Protein AF-A0A1Y5DKC1-F1 (afdb_monomer_lite)

Structure (mmCIF, N/CA/C/O backbone):
data_AF-A0A1Y5DKC1-F1
#
_entry.id   AF-A0A1Y5DKC1-F1
#
loop_
_atom_site.group_PDB
_atom_site.id
_atom_site.type_symbol
_atom_site.label_atom_id
_atom_site.label_alt_id
_atom_site.label_comp_id
_atom_site.label_asym_id
_atom_site.label_entity_id
_atom_site.label_seq_id
_atom_site.pdbx_PDB_ins_code
_atom_site.Cartn_x
_atom_site.Cartn_y
_atom_site.Cartn_z
_atom_site.occupancy
_atom_site.B_iso_or_equiv
_atom_site.auth_seq_id
_atom_site.auth_comp_id
_atom_site.auth_asym_id
_atom_site.auth_atom_id
_atom_site.pdbx_PDB_model_num
ATOM 1 N N . MET A 1 1 ? 35.013 3.848 -73.015 1.00 61.09 1 MET A N 1
ATOM 2 C CA . MET A 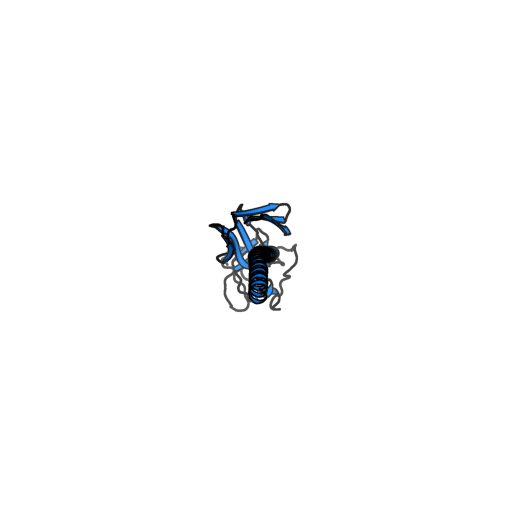1 1 ? 35.159 4.778 -71.871 1.00 61.09 1 MET A CA 1
ATOM 3 C C . MET A 1 1 ? 33.840 5.128 -71.178 1.00 61.09 1 MET A C 1
ATOM 5 O O . MET A 1 1 ? 33.762 4.872 -69.988 1.00 61.09 1 MET A O 1
ATOM 9 N N . LYS A 1 2 ? 32.783 5.612 -71.861 1.00 65.88 2 LYS A N 1
ATOM 10 C CA . LYS A 1 2 ? 31.508 6.013 -71.204 1.00 65.88 2 LYS A CA 1
ATOM 11 C C . LYS A 1 2 ? 30.865 4.941 -70.299 1.00 65.88 2 LYS A C 1
ATOM 13 O O . LYS A 1 2 ? 30.433 5.259 -69.202 1.00 65.88 2 LYS A O 1
ATOM 18 N N . LYS A 1 3 ? 30.862 3.668 -70.718 1.00 71.12 3 LYS A N 1
ATOM 19 C CA . LYS A 1 3 ? 30.290 2.555 -69.928 1.00 71.12 3 LYS A CA 1
ATOM 20 C C . LYS A 1 3 ? 31.030 2.294 -68.604 1.00 71.12 3 LYS A C 1
ATOM 22 O O . LYS A 1 3 ? 30.397 1.918 -67.629 1.00 71.12 3 LYS A O 1
ATOM 27 N N . SER A 1 4 ? 32.344 2.519 -68.561 1.00 76.81 4 SER A N 1
ATOM 28 C CA . SER A 1 4 ? 33.159 2.327 -67.351 1.00 76.81 4 SER A CA 1
ATOM 29 C C . SER A 1 4 ? 32.970 3.458 -66.337 1.00 76.81 4 SER A C 1
ATOM 31 O O . SER A 1 4 ? 33.006 3.200 -65.142 1.00 76.81 4 SER A O 1
ATOM 33 N N . VAL A 1 5 ? 32.721 4.687 -66.807 1.00 85.19 5 VAL A N 1
ATOM 34 C CA . VAL A 1 5 ? 32.417 5.842 -65.941 1.00 85.19 5 VAL A CA 1
ATOM 35 C C . VAL A 1 5 ? 31.060 5.662 -65.258 1.00 85.19 5 VAL A C 1
ATOM 37 O O . VAL A 1 5 ? 30.966 5.811 -64.047 1.00 85.19 5 VAL A O 1
ATOM 40 N N . ILE A 1 6 ? 30.043 5.224 -66.009 1.00 86.31 6 ILE A N 1
ATOM 41 C CA . ILE A 1 6 ? 28.706 4.930 -65.465 1.00 86.31 6 ILE A CA 1
ATOM 42 C C . ILE A 1 6 ? 28.770 3.819 -64.404 1.00 86.31 6 ILE A C 1
ATOM 44 O O . ILE A 1 6 ? 28.112 3.904 -63.371 1.00 86.31 6 ILE A O 1
ATOM 48 N N . LEU A 1 7 ? 29.584 2.780 -64.630 1.00 87.56 7 LEU A N 1
ATOM 49 C CA . LEU A 1 7 ? 29.774 1.705 -63.652 1.00 87.56 7 LEU A CA 1
ATOM 50 C C . LEU A 1 7 ? 30.442 2.216 -62.364 1.00 87.56 7 LEU A C 1
ATOM 52 O O . LEU A 1 7 ? 30.038 1.822 -61.274 1.00 87.56 7 LEU A O 1
ATOM 56 N N . LEU A 1 8 ? 31.437 3.101 -62.481 1.00 90.62 8 LEU A N 1
ATOM 57 C CA . LEU A 1 8 ? 32.112 3.707 -61.332 1.00 90.62 8 LEU A CA 1
ATOM 58 C C . LEU A 1 8 ? 31.143 4.562 -60.494 1.00 90.62 8 LEU A C 1
ATOM 60 O O . LEU A 1 8 ? 31.091 4.405 -59.277 1.00 90.62 8 LEU A O 1
ATOM 64 N N . GLU A 1 9 ? 30.348 5.422 -61.134 1.00 89.81 9 GLU A N 1
ATOM 65 C CA . GLU A 1 9 ? 29.337 6.258 -60.463 1.00 89.81 9 GLU A CA 1
ATOM 66 C C . GLU A 1 9 ? 28.261 5.421 -59.766 1.00 89.81 9 GLU A C 1
ATOM 68 O O . GLU A 1 9 ? 27.840 5.743 -58.652 1.00 89.81 9 GLU A O 1
ATOM 73 N N . LEU A 1 10 ? 27.851 4.311 -60.385 1.00 92.88 10 LEU A N 1
ATOM 74 C CA . LEU A 1 10 ? 26.925 3.363 -59.776 1.00 92.88 10 LEU A CA 1
ATOM 75 C C . LEU A 1 10 ? 27.528 2.715 -58.521 1.00 92.88 10 LEU A C 1
ATOM 77 O O . LEU A 1 10 ? 26.856 2.647 -57.495 1.00 92.88 10 LEU A O 1
ATOM 81 N N . ILE A 1 11 ? 28.794 2.283 -58.573 1.00 93.69 11 ILE A N 1
ATOM 82 C CA . ILE A 1 11 ? 29.486 1.701 -57.411 1.00 93.69 11 ILE A CA 1
ATOM 83 C C . ILE A 1 11 ? 29.567 2.721 -56.271 1.00 93.69 11 ILE A C 1
ATOM 85 O O . ILE A 1 11 ? 29.239 2.379 -55.138 1.00 93.69 11 ILE A O 1
ATOM 89 N N . ILE A 1 12 ? 29.939 3.971 -56.568 1.00 93.62 12 ILE A N 1
ATOM 90 C CA . ILE A 1 12 ? 30.018 5.048 -55.568 1.00 93.62 12 ILE A CA 1
ATOM 91 C C . ILE A 1 12 ? 28.633 5.346 -54.974 1.00 93.62 12 ILE A C 1
ATOM 93 O O . ILE A 1 12 ? 28.491 5.551 -53.772 1.00 93.62 12 ILE A O 1
ATOM 97 N N . SER A 1 13 ? 27.585 5.326 -55.795 1.00 95.12 13 SER A N 1
ATOM 98 C CA . SER A 1 13 ? 26.216 5.562 -55.328 1.00 95.12 13 SER A CA 1
ATOM 99 C C . SER A 1 13 ? 25.732 4.442 -54.401 1.00 95.12 13 SER A C 1
ATOM 101 O O . SER A 1 13 ? 25.134 4.716 -53.362 1.00 95.12 13 SER A O 1
ATOM 103 N N . ILE A 1 14 ? 26.033 3.181 -54.734 1.00 94.50 14 ILE A N 1
ATOM 104 C CA . ILE A 1 14 ? 25.704 2.016 -53.899 1.00 94.50 14 ILE A CA 1
ATOM 105 C C . ILE A 1 14 ? 26.472 2.055 -52.573 1.00 94.50 14 ILE A C 1
ATOM 107 O O . ILE A 1 14 ? 25.893 1.740 -51.533 1.00 94.50 14 ILE A O 1
ATOM 111 N N . THR A 1 15 ? 27.751 2.445 -52.576 1.00 94.62 15 THR A N 1
ATOM 112 C CA . THR A 1 15 ? 28.534 2.548 -51.335 1.00 94.62 15 THR A CA 1
ATOM 113 C C . THR A 1 15 ? 28.042 3.679 -50.441 1.00 94.62 15 THR A C 1
ATOM 115 O O . THR A 1 15 ? 27.912 3.481 -49.237 1.00 94.62 15 THR A O 1
ATOM 118 N N . ILE A 1 16 ? 27.687 4.838 -51.001 1.00 94.88 16 ILE A N 1
ATOM 119 C CA . ILE A 1 16 ? 27.088 5.930 -50.220 1.00 94.88 16 ILE A CA 1
ATOM 120 C C . ILE A 1 16 ? 25.743 5.485 -49.629 1.00 94.88 16 ILE A C 1
ATOM 122 O O . ILE A 1 16 ? 25.505 5.672 -48.435 1.00 94.88 16 ILE A O 1
ATOM 126 N N . LEU A 1 17 ? 24.881 4.851 -50.431 1.00 95.56 17 LEU A N 1
ATOM 127 C CA . LEU A 1 17 ? 23.562 4.408 -49.977 1.00 95.56 17 LEU A CA 1
ATOM 128 C C . LEU A 1 17 ? 23.658 3.331 -48.888 1.00 95.56 17 LEU A C 1
ATOM 130 O O . LEU A 1 17 ? 22.895 3.366 -47.924 1.00 95.56 17 LEU A O 1
ATOM 134 N N . SER A 1 18 ? 24.606 2.397 -49.006 1.00 94.69 18 SER A N 1
ATOM 135 C CA . SER A 1 18 ? 24.811 1.354 -47.998 1.00 94.69 18 SER A CA 1
ATOM 136 C C . SER A 1 18 ? 25.327 1.926 -46.679 1.00 94.69 18 SER A C 1
ATOM 138 O O . SER A 1 18 ? 24.838 1.534 -45.621 1.00 94.69 18 SER A O 1
ATOM 140 N N . ILE A 1 19 ? 26.235 2.907 -46.728 1.00 95.81 19 ILE A N 1
ATOM 141 C CA . ILE A 1 19 ? 26.707 3.624 -45.539 1.00 95.81 19 ILE A CA 1
ATOM 142 C C . ILE A 1 19 ? 25.533 4.322 -44.844 1.00 95.81 19 ILE A C 1
ATOM 144 O O . ILE A 1 19 ? 25.333 4.122 -43.645 1.00 95.81 19 ILE A O 1
ATOM 148 N N . ILE A 1 20 ? 24.725 5.085 -45.590 1.00 95.94 20 ILE A N 1
ATOM 149 C CA . ILE A 1 20 ? 23.546 5.773 -45.040 1.00 95.94 20 ILE A CA 1
ATOM 150 C C . ILE A 1 20 ? 22.597 4.759 -44.396 1.00 95.94 20 ILE A C 1
ATOM 152 O O . ILE A 1 20 ? 22.213 4.935 -43.243 1.00 95.94 20 ILE A O 1
ATOM 156 N N . ALA A 1 21 ? 22.281 3.665 -45.094 1.00 95.69 21 ALA A N 1
ATOM 157 C CA . ALA A 1 21 ? 21.388 2.631 -44.581 1.00 95.69 21 ALA A CA 1
ATOM 158 C C . ALA A 1 21 ? 21.904 2.000 -43.275 1.00 95.69 21 ALA A C 1
ATOM 160 O O . ALA A 1 21 ? 21.128 1.823 -42.337 1.00 95.69 21 ALA A O 1
ATOM 161 N N . ILE A 1 22 ? 23.208 1.709 -43.173 1.00 95.81 22 ILE A N 1
ATOM 162 C CA . ILE A 1 22 ? 23.816 1.154 -41.952 1.00 95.81 22 ILE A CA 1
ATOM 163 C C . ILE A 1 22 ? 23.686 2.134 -40.783 1.00 95.81 22 ILE A C 1
ATOM 165 O O . ILE A 1 22 ? 23.286 1.730 -39.689 1.00 95.81 22 ILE A O 1
ATOM 169 N N . TYR A 1 23 ? 23.999 3.415 -40.995 1.00 96.19 23 TYR A N 1
ATOM 170 C CA . TYR A 1 23 ? 23.885 4.422 -39.938 1.00 96.19 23 TYR A CA 1
ATOM 171 C C . TYR A 1 23 ? 22.431 4.661 -39.526 1.00 96.19 23 TYR A C 1
ATOM 173 O O . TYR A 1 23 ? 22.151 4.740 -38.331 1.00 96.19 23 TYR A O 1
ATOM 181 N N . SER A 1 24 ? 21.495 4.694 -40.477 1.00 96.12 24 SER A N 1
ATOM 182 C CA . SER A 1 24 ? 20.065 4.801 -40.176 1.00 96.12 24 SER A CA 1
ATOM 183 C C . SER A 1 24 ? 19.556 3.602 -39.372 1.00 96.12 24 SER A C 1
ATOM 185 O O . SER A 1 24 ? 18.831 3.791 -38.399 1.00 96.12 24 SER A O 1
ATOM 187 N N . LEU A 1 25 ? 19.964 2.376 -39.717 1.00 95.94 25 LEU A N 1
ATOM 188 C CA . LEU A 1 25 ? 19.585 1.172 -38.968 1.00 95.94 25 LEU A CA 1
ATOM 189 C C . LEU A 1 25 ? 20.143 1.180 -37.541 1.00 95.94 25 LEU A C 1
ATOM 191 O O . LEU A 1 25 ? 19.420 0.844 -36.603 1.00 95.94 25 LEU A O 1
ATOM 195 N N . ARG A 1 26 ? 21.403 1.598 -37.359 1.00 96.12 26 ARG A N 1
ATOM 196 C CA . ARG A 1 26 ? 22.000 1.750 -36.021 1.00 96.12 26 ARG A CA 1
ATOM 197 C C . ARG A 1 26 ? 21.250 2.779 -35.188 1.00 96.12 26 ARG A C 1
ATOM 199 O O . ARG A 1 26 ? 20.871 2.472 -34.064 1.00 96.12 26 ARG A O 1
ATOM 206 N N . PHE A 1 27 ? 20.960 3.940 -35.769 1.00 96.62 27 PHE A N 1
ATOM 207 C CA . PHE A 1 27 ? 20.194 4.987 -35.103 1.00 96.62 27 PHE A CA 1
ATOM 208 C C . PHE A 1 27 ? 18.804 4.498 -34.667 1.00 96.62 27 PHE A C 1
ATOM 210 O O . PHE A 1 27 ? 18.412 4.704 -33.523 1.00 96.62 27 PHE A O 1
ATOM 217 N N . ILE A 1 28 ? 18.073 3.794 -35.542 1.00 96.19 28 ILE A N 1
ATOM 218 C CA . ILE A 1 28 ? 16.757 3.227 -35.202 1.00 96.19 28 ILE A CA 1
ATOM 219 C C . ILE A 1 28 ? 16.874 2.208 -34.061 1.00 96.19 28 ILE A C 1
ATOM 221 O O . ILE A 1 28 ? 16.044 2.206 -33.153 1.00 96.19 28 ILE A O 1
ATOM 225 N N . SER A 1 29 ? 17.905 1.360 -34.080 1.00 96.19 29 SER A N 1
ATOM 226 C CA . SER A 1 29 ? 18.147 0.379 -33.018 1.00 96.19 29 SER A CA 1
ATOM 227 C C . SER A 1 29 ? 18.434 1.047 -31.671 1.00 96.19 29 SER A C 1
ATOM 229 O O . SER A 1 29 ? 17.862 0.650 -30.657 1.00 96.19 29 SER A O 1
ATOM 231 N N . GLU A 1 30 ? 19.300 2.061 -31.648 1.00 96.69 30 GLU A N 1
ATOM 232 C CA . GLU A 1 30 ? 19.621 2.823 -30.434 1.00 96.69 30 GLU A CA 1
ATOM 233 C C . GLU A 1 30 ? 18.387 3.558 -29.898 1.00 96.69 30 GLU A C 1
ATOM 235 O O . GLU A 1 30 ? 18.094 3.498 -28.702 1.00 96.69 30 GLU A O 1
ATOM 240 N N . LEU A 1 31 ? 17.604 4.173 -30.791 1.00 95.81 31 LEU A N 1
ATOM 241 C CA . LEU A 1 31 ? 16.352 4.838 -30.441 1.00 95.81 31 LEU A CA 1
ATOM 242 C C . LEU A 1 31 ? 15.346 3.857 -29.823 1.00 95.81 31 LEU A C 1
ATOM 244 O O . LEU A 1 31 ? 14.722 4.168 -28.809 1.00 95.81 31 LEU A O 1
ATOM 248 N N . TYR A 1 32 ? 15.207 2.659 -30.398 1.00 96.50 32 TYR A N 1
ATOM 249 C CA . TYR A 1 32 ? 14.326 1.621 -29.864 1.00 96.50 32 TYR A CA 1
ATOM 250 C C . TYR A 1 32 ? 14.762 1.160 -28.467 1.00 96.50 32 TYR A C 1
ATOM 252 O O . TYR A 1 32 ? 13.934 1.079 -27.559 1.00 96.50 32 TYR A O 1
ATOM 260 N N . GLN A 1 33 ? 16.059 0.903 -28.270 1.00 96.06 33 GLN A N 1
ATOM 261 C CA . GLN A 1 33 ? 16.595 0.493 -26.969 1.00 96.06 33 GLN A CA 1
ATOM 262 C C . GLN A 1 33 ? 16.376 1.570 -25.902 1.00 96.06 33 GLN A C 1
ATOM 264 O O . GLN A 1 33 ? 15.881 1.259 -24.817 1.00 96.06 33 GLN A O 1
ATOM 269 N N . SER A 1 34 ? 16.672 2.833 -26.223 1.00 95.69 34 SER A N 1
ATOM 270 C CA . SER A 1 34 ? 16.454 3.958 -25.309 1.00 95.69 34 SER A CA 1
ATOM 271 C C . SER A 1 34 ? 14.972 4.125 -24.959 1.00 95.69 34 SER A C 1
ATOM 273 O O . SER A 1 34 ? 14.620 4.219 -23.783 1.00 95.69 34 SER A O 1
ATOM 275 N N . ASN A 1 35 ? 14.078 4.059 -25.950 1.00 95.12 35 ASN A N 1
ATOM 276 C CA . ASN A 1 35 ? 12.638 4.164 -25.712 1.00 95.12 35 ASN A CA 1
ATOM 277 C C . ASN A 1 35 ? 12.098 3.010 -24.861 1.00 95.12 35 ASN A C 1
ATOM 279 O O . ASN A 1 35 ? 11.287 3.243 -23.969 1.00 95.12 35 ASN A O 1
ATOM 283 N N . SER A 1 36 ? 12.568 1.780 -25.084 1.00 94.88 36 SER A N 1
ATOM 284 C CA . SER A 1 36 ? 12.172 0.628 -24.267 1.00 94.88 36 SER A CA 1
ATOM 285 C C . SER A 1 36 ? 12.624 0.774 -22.810 1.00 94.88 36 SER A C 1
ATOM 287 O O . SER A 1 36 ? 11.877 0.423 -21.892 1.00 94.88 36 SER A O 1
ATOM 289 N N . GLN A 1 37 ? 13.830 1.299 -22.578 1.00 92.38 37 GLN A N 1
ATOM 290 C CA . GLN A 1 37 ? 14.334 1.577 -21.230 1.00 92.38 37 GLN A CA 1
ATOM 291 C C . GLN A 1 37 ? 13.524 2.686 -20.550 1.00 92.38 37 GLN A C 1
ATOM 293 O O . GLN A 1 37 ? 13.108 2.516 -19.404 1.00 92.38 37 GLN A O 1
ATOM 298 N N . ASN A 1 38 ? 13.230 3.772 -21.272 1.00 92.88 38 ASN A N 1
ATOM 299 C CA . ASN A 1 38 ? 12.412 4.877 -20.772 1.00 92.88 38 ASN A CA 1
ATOM 300 C C . ASN A 1 38 ? 10.994 4.421 -20.422 1.00 92.88 38 ASN A C 1
ATOM 302 O O . ASN A 1 38 ? 10.492 4.761 -19.356 1.00 92.88 38 ASN A O 1
ATOM 306 N N . LEU A 1 39 ? 10.367 3.607 -21.276 1.00 93.44 39 LEU A N 1
ATOM 307 C CA . LEU A 1 39 ? 9.044 3.045 -21.005 1.00 93.44 39 LEU A CA 1
ATOM 308 C C . LEU A 1 39 ? 9.049 2.196 -19.728 1.00 93.44 39 LEU A C 1
ATOM 310 O O . LEU A 1 39 ? 8.163 2.332 -18.892 1.00 93.44 39 LEU A O 1
ATOM 314 N N . THR A 1 40 ? 10.074 1.359 -19.552 1.00 89.75 40 THR A N 1
ATOM 315 C CA . THR A 1 40 ? 10.225 0.533 -18.344 1.00 89.75 40 THR A CA 1
ATOM 316 C C . THR A 1 40 ? 10.386 1.398 -17.092 1.00 89.75 40 THR A C 1
ATOM 318 O O . THR A 1 40 ? 9.764 1.128 -16.069 1.00 89.75 40 THR A O 1
ATOM 321 N N . LEU A 1 41 ? 11.196 2.459 -17.167 1.00 88.56 41 LEU A N 1
ATOM 322 C CA . LEU A 1 41 ? 11.390 3.394 -16.059 1.00 88.56 41 LEU A CA 1
ATOM 323 C C . LEU A 1 41 ? 10.088 4.118 -15.691 1.00 88.56 41 LEU A C 1
ATOM 325 O O . LEU A 1 41 ? 9.748 4.186 -14.512 1.00 88.56 41 LEU A O 1
ATOM 329 N N . LEU A 1 42 ? 9.358 4.621 -16.690 1.00 89.56 42 LEU A N 1
ATOM 330 C CA . LEU A 1 42 ? 8.089 5.324 -16.493 1.00 89.56 42 LEU A CA 1
ATOM 331 C C . LEU A 1 42 ? 7.017 4.412 -15.890 1.00 89.56 42 LEU A C 1
ATOM 333 O O . LEU A 1 42 ? 6.308 4.838 -14.983 1.00 89.56 42 LEU A O 1
ATOM 337 N N . ASN A 1 43 ? 6.931 3.157 -16.341 1.00 90.00 43 ASN A N 1
ATOM 338 C CA . ASN A 1 43 ? 6.010 2.180 -15.758 1.00 90.00 43 ASN A CA 1
ATOM 339 C C . ASN A 1 43 ? 6.343 1.911 -14.287 1.00 90.00 43 ASN A C 1
ATOM 341 O O . ASN A 1 43 ? 5.453 1.985 -13.450 1.00 90.00 43 ASN A O 1
ATOM 345 N N . ASN A 1 44 ? 7.622 1.718 -13.947 1.00 87.50 44 ASN A N 1
ATOM 346 C CA . ASN A 1 44 ? 8.021 1.527 -12.551 1.00 87.50 44 ASN A CA 1
ATOM 347 C C . ASN A 1 44 ? 7.664 2.746 -11.685 1.00 87.50 44 ASN A C 1
ATOM 349 O O . ASN A 1 44 ? 7.131 2.590 -10.593 1.00 87.50 44 ASN A O 1
ATOM 353 N N . GLN A 1 45 ? 7.915 3.968 -12.165 1.00 88.81 45 GLN A N 1
ATOM 354 C CA . GLN A 1 45 ? 7.529 5.188 -11.442 1.00 88.81 45 GLN A CA 1
ATOM 355 C C . GLN A 1 45 ? 6.010 5.286 -11.246 1.00 88.81 45 GLN A C 1
ATOM 357 O O . GLN A 1 45 ? 5.541 5.679 -10.177 1.00 88.81 45 GLN A O 1
ATOM 362 N N . LEU A 1 46 ? 5.237 4.908 -12.265 1.00 91.06 46 LEU A N 1
ATOM 363 C CA . LEU A 1 46 ? 3.782 4.885 -12.197 1.00 91.06 46 LEU A CA 1
ATOM 364 C C . LEU A 1 46 ? 3.280 3.850 -11.180 1.00 91.06 46 LEU A C 1
ATOM 366 O O . LEU A 1 46 ? 2.398 4.167 -10.384 1.00 91.06 46 LEU A O 1
ATOM 370 N N . ASP A 1 47 ? 3.866 2.652 -11.159 1.00 90.38 47 ASP A N 1
ATOM 371 C CA . ASP A 1 47 ? 3.523 1.590 -10.208 1.00 90.38 47 ASP A CA 1
ATOM 372 C C . ASP A 1 47 ? 3.822 2.006 -8.764 1.00 90.38 47 ASP A C 1
ATOM 374 O O . ASP A 1 47 ? 2.981 1.818 -7.878 1.00 90.38 47 ASP A O 1
ATOM 378 N N . PHE A 1 48 ? 4.968 2.652 -8.527 1.00 90.75 48 PHE A N 1
ATOM 379 C CA . PHE A 1 48 ? 5.304 3.242 -7.229 1.00 90.75 48 PHE A CA 1
ATOM 380 C C . PHE A 1 48 ? 4.283 4.296 -6.816 1.00 90.75 48 PHE A C 1
ATOM 382 O O . PHE A 1 48 ? 3.758 4.241 -5.703 1.00 90.75 48 PHE A O 1
ATOM 389 N N . LYS A 1 49 ? 3.928 5.216 -7.721 1.00 91.31 49 LYS A N 1
ATOM 390 C CA . LYS A 1 49 ? 2.977 6.284 -7.405 1.00 91.31 49 LYS A CA 1
ATOM 391 C C . LYS A 1 49 ? 1.573 5.754 -7.128 1.00 91.31 49 LYS A C 1
ATOM 393 O O . LYS A 1 49 ? 0.923 6.197 -6.181 1.00 91.31 49 LYS A O 1
ATOM 398 N N . ASN A 1 50 ? 1.114 4.789 -7.919 1.00 93.31 50 ASN A N 1
ATOM 399 C CA . ASN A 1 50 ? -0.169 4.124 -7.710 1.00 93.31 50 ASN A CA 1
ATOM 400 C C . ASN A 1 50 ? -0.186 3.358 -6.385 1.00 93.31 50 ASN A C 1
ATOM 402 O O . ASN A 1 50 ? -1.165 3.437 -5.643 1.00 93.31 50 ASN A O 1
ATOM 406 N N . THR A 1 51 ? 0.909 2.670 -6.055 1.00 93.56 51 THR A N 1
ATOM 407 C CA . THR A 1 51 ? 1.054 1.949 -4.786 1.00 93.56 51 THR A CA 1
ATOM 408 C C . THR A 1 51 ? 1.072 2.905 -3.598 1.00 93.56 51 THR A C 1
ATOM 410 O O . THR A 1 51 ? 0.375 2.659 -2.615 1.00 93.56 51 THR A O 1
ATOM 413 N N . GLN A 1 52 ? 1.792 4.025 -3.705 1.00 94.19 52 GLN A N 1
ATOM 414 C CA . GLN A 1 52 ? 1.795 5.083 -2.698 1.00 94.19 52 GLN A CA 1
ATOM 415 C C . GLN A 1 52 ? 0.367 5.574 -2.434 1.00 94.19 52 GLN A C 1
ATOM 417 O O . GLN A 1 52 ? -0.078 5.557 -1.290 1.00 94.19 52 GLN A O 1
ATOM 422 N N . LEU A 1 53 ? -0.368 5.954 -3.486 1.00 94.31 53 LEU A N 1
ATOM 423 C CA . LEU A 1 53 ? -1.744 6.450 -3.370 1.00 94.31 53 LEU A CA 1
ATOM 424 C C . LEU A 1 53 ? -2.696 5.392 -2.802 1.00 94.31 53 LEU A C 1
ATOM 426 O O . LEU A 1 53 ? -3.571 5.705 -1.994 1.00 94.31 53 LEU A O 1
ATOM 430 N N . PHE A 1 54 ? -2.529 4.131 -3.204 1.00 94.44 54 PHE A N 1
ATOM 431 C CA . PHE A 1 54 ? -3.299 3.019 -2.661 1.00 94.44 54 PHE A CA 1
ATOM 432 C C . PHE A 1 54 ? -3.064 2.867 -1.154 1.00 94.44 54 PHE A C 1
ATOM 434 O O . PHE A 1 54 ? -4.030 2.819 -0.390 1.00 94.44 54 PHE A O 1
ATOM 441 N N . ILE A 1 55 ? -1.801 2.824 -0.721 1.00 93.56 55 ILE A N 1
ATOM 442 C CA . ILE A 1 55 ? -1.425 2.677 0.690 1.00 93.56 55 ILE A CA 1
ATOM 443 C C . ILE A 1 55 ? -1.886 3.888 1.500 1.00 93.56 55 ILE A C 1
ATOM 445 O O . ILE A 1 55 ? -2.488 3.712 2.556 1.00 93.56 55 ILE A O 1
ATOM 449 N N . GLU A 1 56 ? -1.679 5.102 0.993 1.00 93.81 56 GLU A N 1
ATOM 450 C CA . GLU A 1 56 ? -2.148 6.341 1.614 1.00 93.81 56 GLU A CA 1
ATOM 451 C C . GLU A 1 56 ? -3.662 6.310 1.838 1.00 93.81 56 GLU A C 1
ATOM 453 O O . GLU A 1 56 ? -4.131 6.484 2.961 1.00 93.81 56 GLU A O 1
ATOM 458 N N . ASN A 1 57 ? -4.439 5.973 0.806 1.00 91.69 57 ASN A N 1
ATOM 459 C CA . ASN A 1 57 ? -5.890 5.866 0.928 1.00 91.69 57 ASN A CA 1
ATOM 460 C C . ASN A 1 57 ? -6.322 4.775 1.924 1.00 91.69 57 ASN A C 1
ATOM 462 O O . ASN A 1 57 ? -7.305 4.944 2.649 1.00 91.69 57 ASN A O 1
ATOM 466 N N . LYS A 1 58 ? -5.605 3.646 1.983 1.00 91.56 58 LYS A N 1
ATOM 467 C CA . LYS A 1 58 ? -5.879 2.590 2.968 1.00 91.56 58 LYS A CA 1
ATOM 468 C C . LYS A 1 58 ? -5.602 3.054 4.391 1.00 91.56 58 LYS A C 1
ATOM 470 O O . LYS A 1 58 ? -6.432 2.818 5.264 1.00 91.56 58 LYS A O 1
ATOM 475 N N . LEU A 1 59 ? -4.476 3.723 4.613 1.00 91.62 59 LEU A N 1
ATOM 476 C CA . LEU A 1 59 ? -4.053 4.160 5.939 1.00 91.62 59 LEU A CA 1
ATOM 477 C C . LEU A 1 59 ? -4.866 5.347 6.454 1.00 91.62 59 LEU A C 1
ATOM 479 O O . LEU A 1 59 ? -5.209 5.357 7.635 1.00 91.62 59 LEU A O 1
ATOM 483 N N . ASN A 1 60 ? -5.257 6.286 5.590 1.00 88.69 60 ASN A N 1
ATOM 484 C CA . ASN A 1 60 ? -6.149 7.394 5.958 1.00 88.69 60 ASN A CA 1
ATOM 485 C C . ASN A 1 60 ? -7.522 6.890 6.433 1.00 88.69 60 ASN A C 1
ATOM 487 O O . ASN A 1 60 ? -8.173 7.513 7.266 1.00 88.69 60 ASN A O 1
ATOM 491 N N . ASN A 1 61 ? -7.946 5.724 5.939 1.00 86.56 61 ASN A N 1
ATOM 492 C CA . ASN A 1 61 ? -9.201 5.073 6.306 1.00 86.56 61 ASN A CA 1
ATOM 493 C C . ASN A 1 61 ? -8.975 3.884 7.254 1.00 86.56 61 ASN A C 1
ATOM 495 O O . ASN A 1 61 ? -9.666 2.864 7.165 1.00 86.56 61 ASN A O 1
ATOM 499 N N . SER A 1 62 ? -7.996 3.996 8.153 1.00 89.00 62 SER A N 1
ATOM 500 C CA . SER A 1 62 ? -7.657 2.940 9.104 1.00 89.00 62 SER A CA 1
ATOM 501 C C . SER A 1 62 ? -7.599 3.426 10.550 1.00 89.00 62 SER A C 1
ATOM 503 O O . SER A 1 62 ? -7.632 4.622 10.834 1.00 89.00 62 SER A O 1
ATOM 505 N N . VAL A 1 63 ? -7.570 2.474 11.481 1.00 87.62 63 VAL A N 1
ATOM 506 C CA . VAL A 1 63 ? -7.365 2.715 12.913 1.00 87.62 63 VAL A CA 1
ATOM 507 C C . VAL A 1 63 ? -6.427 1.677 13.512 1.00 87.62 63 VAL A C 1
ATOM 509 O O . VAL A 1 63 ? -6.222 0.605 12.936 1.00 87.62 63 VAL A O 1
ATOM 512 N N . ASN A 1 64 ? -5.897 1.997 14.698 1.00 87.38 64 ASN A N 1
ATOM 513 C CA . ASN A 1 64 ? -5.023 1.129 15.489 1.00 87.38 64 ASN A CA 1
ATOM 514 C C . ASN A 1 64 ? -3.865 0.561 14.646 1.00 87.38 64 ASN A C 1
ATOM 516 O O . ASN A 1 64 ? -3.735 -0.646 14.430 1.00 87.38 64 ASN A O 1
ATOM 520 N N . ILE A 1 65 ? -3.072 1.485 14.104 1.00 89.62 65 ILE A N 1
ATOM 521 C CA . ILE A 1 65 ? -1.946 1.191 13.224 1.00 89.62 65 ILE A CA 1
ATOM 522 C C . ILE A 1 65 ? -0.759 0.745 14.075 1.00 89.62 65 ILE A C 1
ATOM 524 O O . ILE A 1 65 ? -0.231 1.513 14.879 1.00 89.62 65 ILE A O 1
ATOM 528 N N . ALA A 1 66 ? -0.324 -0.492 13.872 1.00 90.88 66 ALA A N 1
ATOM 529 C CA . ALA A 1 66 ? 0.854 -1.060 14.503 1.00 90.88 66 ALA A CA 1
ATOM 530 C C . ALA A 1 66 ? 1.990 -1.152 13.482 1.00 90.88 66 ALA A C 1
ATOM 532 O O . ALA A 1 66 ? 1.873 -1.827 12.454 1.00 90.88 66 ALA A O 1
ATOM 533 N N . VAL A 1 67 ? 3.091 -0.473 13.792 1.00 90.69 67 VAL A N 1
ATOM 534 C CA . VAL A 1 67 ? 4.299 -0.440 12.970 1.00 90.69 67 VAL A CA 1
ATOM 535 C C . VAL A 1 67 ? 5.336 -1.400 13.541 1.00 90.69 67 VAL A C 1
ATOM 537 O O . VAL A 1 67 ? 5.610 -1.403 14.738 1.00 90.69 67 VAL A O 1
ATOM 540 N N . SER A 1 68 ? 5.944 -2.183 12.663 1.00 88.19 68 SER A N 1
ATOM 541 C CA . SER A 1 68 ? 7.178 -2.928 12.882 1.00 88.19 68 SER A CA 1
ATOM 542 C C . SER A 1 68 ? 8.124 -2.605 11.725 1.00 88.19 68 SER A C 1
ATOM 544 O O . SER A 1 68 ? 7.674 -2.182 10.661 1.00 88.19 68 SER A O 1
ATOM 546 N N . LYS A 1 69 ? 9.431 -2.785 11.931 1.00 85.25 69 LYS A N 1
ATOM 547 C CA . LYS A 1 69 ? 10.479 -2.307 11.019 1.00 85.25 69 LYS A CA 1
ATOM 548 C C . LYS A 1 69 ? 10.162 -2.583 9.544 1.00 85.25 69 LYS A C 1
ATOM 550 O O . LYS A 1 69 ? 10.213 -1.656 8.753 1.00 85.25 69 LYS A O 1
ATOM 555 N N . GLU A 1 70 ? 9.761 -3.809 9.208 1.00 90.00 70 GLU A N 1
ATOM 556 C CA . GLU A 1 70 ? 9.483 -4.249 7.827 1.00 90.00 70 GLU A CA 1
ATOM 557 C C . GLU A 1 70 ? 8.002 -4.573 7.569 1.00 90.00 70 GLU A C 1
ATOM 559 O O . GLU A 1 70 ? 7.645 -5.217 6.579 1.00 90.00 70 GLU A O 1
ATOM 564 N N . SER A 1 71 ? 7.111 -4.169 8.477 1.00 92.00 71 SER A N 1
ATOM 565 C CA . SER A 1 71 ? 5.690 -4.477 8.342 1.00 92.00 71 SER A CA 1
ATOM 566 C C . SER A 1 71 ? 4.796 -3.466 9.037 1.00 92.00 71 SER A C 1
ATOM 568 O O . SER A 1 71 ? 5.059 -3.036 10.156 1.00 92.00 71 SER A O 1
ATOM 570 N N . LEU A 1 72 ? 3.658 -3.191 8.428 1.00 94.00 72 LEU A N 1
ATOM 571 C CA . LEU A 1 72 ? 2.603 -2.353 8.963 1.00 94.00 72 LEU A CA 1
ATOM 572 C C . LEU A 1 72 ? 1.335 -3.190 9.087 1.00 94.00 72 LEU A C 1
ATOM 574 O O . LEU A 1 72 ? 0.994 -3.926 8.167 1.00 94.00 72 LEU A O 1
ATOM 578 N N . SER A 1 73 ? 0.605 -3.080 10.191 1.00 94.44 73 SER A N 1
ATOM 579 C CA . SER A 1 73 ? -0.726 -3.681 10.305 1.00 94.44 73 SER A CA 1
ATOM 580 C C . SER A 1 73 ? -1.724 -2.677 10.848 1.00 94.44 73 SER A C 1
ATOM 582 O O . SER A 1 73 ? -1.367 -1.818 11.649 1.00 94.44 73 SER A O 1
ATOM 584 N N . PHE A 1 74 ? -2.960 -2.756 10.378 1.00 93.56 74 PHE A N 1
ATOM 585 C CA . PHE A 1 74 ? -3.997 -1.783 10.687 1.00 93.56 74 PHE A CA 1
ATOM 586 C C . PHE A 1 74 ? -5.383 -2.391 10.500 1.00 93.56 74 PHE A C 1
ATOM 588 O O . PHE A 1 74 ? -5.549 -3.426 9.851 1.00 93.56 74 PHE A O 1
ATOM 595 N N . TYR A 1 75 ? -6.390 -1.739 11.066 1.00 90.88 75 TYR A N 1
ATOM 596 C CA . TYR A 1 75 ? -7.784 -2.123 10.888 1.00 90.88 75 TYR A CA 1
ATOM 597 C C . TYR A 1 75 ? -8.458 -1.181 9.903 1.00 90.88 75 TYR A C 1
ATOM 599 O O . TYR A 1 75 ? -8.410 0.034 10.077 1.00 90.88 75 TYR A O 1
ATOM 607 N N . GLU A 1 76 ? -9.074 -1.735 8.861 1.00 88.94 76 GLU A N 1
ATOM 608 C CA . GLU A 1 76 ? -9.741 -0.934 7.838 1.00 88.94 76 GLU A CA 1
ATOM 609 C C . GLU A 1 76 ? -11.142 -0.521 8.292 1.00 88.94 76 GLU A C 1
ATOM 611 O O . GLU A 1 76 ? -11.969 -1.368 8.649 1.00 88.94 76 GLU A O 1
ATOM 616 N N . VAL A 1 77 ? -11.416 0.781 8.212 1.00 85.06 77 VAL A N 1
ATOM 617 C CA . VAL A 1 77 ? -12.727 1.351 8.516 1.00 85.06 77 VAL A CA 1
ATOM 618 C C . VAL A 1 77 ? -13.687 1.089 7.357 1.00 85.06 77 VAL A C 1
ATOM 620 O O . VAL A 1 77 ? -13.355 1.291 6.187 1.00 85.06 77 VAL A O 1
ATOM 623 N N . ASP A 1 78 ? -14.898 0.650 7.678 1.00 77.38 78 ASP A N 1
ATOM 624 C CA . ASP A 1 78 ? -15.977 0.488 6.715 1.00 77.38 78 ASP A CA 1
ATOM 625 C C . ASP A 1 78 ? -16.786 1.780 6.560 1.00 77.38 78 ASP A C 1
ATOM 627 O O . ASP A 1 78 ? -17.738 2.042 7.290 1.00 77.38 78 ASP A O 1
ATOM 631 N N . ILE A 1 79 ? -16.387 2.601 5.590 1.00 68.81 79 ILE A N 1
ATOM 632 C CA . ILE A 1 79 ? -17.019 3.897 5.301 1.00 68.81 79 ILE A CA 1
ATOM 633 C C . ILE A 1 79 ? -18.301 3.739 4.476 1.00 68.81 79 ILE A C 1
ATOM 635 O O . ILE A 1 79 ? -19.219 4.554 4.581 1.00 68.81 79 ILE A O 1
ATOM 639 N N . ASN A 1 80 ? -18.379 2.711 3.630 1.00 64.62 80 ASN A N 1
ATOM 640 C CA . ASN A 1 80 ? -19.493 2.561 2.692 1.00 64.62 80 ASN A CA 1
ATOM 641 C C . ASN A 1 80 ? -20.771 2.175 3.418 1.00 64.62 80 ASN A C 1
ATOM 643 O O . ASN A 1 80 ? -21.850 2.672 3.091 1.00 64.62 80 ASN A O 1
ATOM 647 N N . SER A 1 81 ? -20.632 1.351 4.444 1.00 60.56 81 SER A N 1
ATOM 648 C CA . SER A 1 81 ? -21.773 0.886 5.207 1.00 60.56 81 SER A CA 1
ATOM 649 C C . SER A 1 81 ? -22.426 1.992 6.042 1.00 60.56 81 SER A C 1
ATOM 651 O O . SER A 1 81 ? -23.640 1.961 6.240 1.00 60.56 81 SER A O 1
ATOM 653 N N . PHE A 1 82 ? -21.692 3.061 6.380 1.00 55.84 82 PHE A N 1
ATOM 654 C CA . PHE A 1 82 ? -22.270 4.275 6.973 1.00 55.84 82 PHE A CA 1
ATOM 655 C C . PHE A 1 82 ? -23.156 5.082 6.012 1.00 55.84 82 PHE A C 1
ATOM 657 O O . PHE A 1 82 ? -24.108 5.720 6.454 1.00 55.84 82 PHE A O 1
ATOM 664 N N . LYS A 1 83 ? -22.888 5.066 4.698 1.00 48.25 83 LYS A N 1
ATOM 665 C CA . LYS A 1 83 ? -23.649 5.861 3.709 1.00 48.25 83 LYS A CA 1
ATOM 666 C C . LYS A 1 83 ? -25.039 5.297 3.398 1.00 48.25 83 LYS A C 1
ATOM 668 O O . LYS A 1 83 ? -25.788 5.905 2.640 1.00 48.25 83 LYS A O 1
ATOM 673 N N . SER A 1 84 ? -25.394 4.146 3.957 1.00 48.00 84 SER A N 1
ATOM 674 C CA . SER A 1 84 ? -26.586 3.393 3.573 1.00 48.00 84 SER A CA 1
ATOM 675 C C . SER A 1 84 ? -27.901 3.848 4.238 1.00 48.00 84 SER A C 1
ATOM 677 O O . SER A 1 84 ? -28.902 3.161 4.098 1.00 48.00 84 SER A O 1
ATOM 679 N N . ASN A 1 85 ? -27.958 5.000 4.924 1.00 41.22 85 ASN A N 1
ATOM 680 C CA . ASN A 1 85 ? -29.138 5.504 5.668 1.00 41.22 85 ASN A CA 1
ATOM 681 C C . ASN A 1 85 ? -29.708 4.558 6.751 1.00 41.22 85 ASN A C 1
ATOM 683 O O . ASN A 1 85 ? -30.675 4.917 7.417 1.00 41.22 85 ASN A O 1
ATOM 687 N N . TYR A 1 86 ? -29.111 3.387 6.986 1.00 41.34 86 TYR A N 1
ATOM 688 C CA . TYR A 1 86 ? -29.549 2.446 8.021 1.00 41.34 86 TYR A CA 1
ATOM 689 C C . TYR A 1 86 ? -28.960 2.752 9.408 1.00 41.34 86 TYR A C 1
ATOM 691 O O . TYR A 1 86 ? -29.219 2.013 10.355 1.00 41.34 86 TYR A O 1
ATOM 699 N N . TYR A 1 87 ? -28.166 3.814 9.557 1.00 49.97 87 TYR A N 1
ATOM 700 C CA . TYR A 1 87 ? -27.400 4.096 10.773 1.00 49.97 87 TYR A CA 1
ATOM 701 C C . TYR A 1 87 ? -27.793 5.412 11.437 1.00 49.97 87 TYR A C 1
ATOM 703 O O . TYR A 1 87 ? -27.770 6.464 10.805 1.00 49.97 87 TYR A O 1
ATOM 711 N N . SER A 1 88 ? -28.075 5.355 12.740 1.00 41.31 88 SER A N 1
ATOM 712 C CA . SER A 1 88 ? -28.361 6.518 13.591 1.00 41.31 88 SER A CA 1
ATOM 713 C C . SER A 1 88 ? -27.272 6.788 14.642 1.00 41.31 88 SER A C 1
ATOM 715 O O . SER A 1 88 ? -27.536 7.452 15.640 1.00 41.31 88 SER A O 1
ATOM 717 N N . GLY A 1 89 ? -26.059 6.256 14.458 1.00 48.31 89 GLY A N 1
ATOM 718 C CA . GLY A 1 89 ? -24.890 6.626 15.263 1.00 48.31 89 GLY A CA 1
ATOM 719 C C . GLY A 1 89 ? -24.175 7.840 14.664 1.00 48.31 89 GLY A C 1
ATOM 720 O O . GLY A 1 89 ? -24.050 7.942 13.443 1.00 48.31 89 GLY A O 1
ATOM 721 N N . PHE A 1 90 ? -23.687 8.759 15.500 1.00 47.75 90 PHE A N 1
ATOM 722 C CA . PHE A 1 90 ? -22.894 9.909 15.056 1.00 47.75 90 PHE A CA 1
ATOM 723 C C . PHE A 1 90 ? -21.491 9.417 14.632 1.00 47.75 90 PHE A C 1
ATOM 725 O O . PHE A 1 90 ? -20.567 9.273 15.425 1.00 47.75 90 PHE A O 1
ATOM 732 N N . ALA A 1 91 ? -21.362 9.063 13.355 1.00 48.19 91 ALA A N 1
ATOM 733 C CA . ALA A 1 91 ? -20.319 8.175 12.833 1.00 48.19 91 ALA A CA 1
ATOM 734 C C . ALA A 1 91 ? -18.914 8.780 12.629 1.00 48.19 91 ALA A C 1
ATOM 736 O O . ALA A 1 91 ? -17.987 8.061 12.262 1.00 48.19 91 ALA A O 1
ATOM 737 N N . LEU A 1 92 ? -18.731 10.092 12.783 1.00 48.41 92 LEU A N 1
ATOM 738 C CA . LEU A 1 92 ? -17.573 10.791 12.199 1.00 48.41 92 LEU A CA 1
ATOM 739 C C . LEU A 1 92 ? -17.063 11.965 13.049 1.00 48.41 92 LEU A C 1
ATOM 741 O O . LEU A 1 92 ? -16.576 12.956 12.513 1.00 48.41 92 LEU A O 1
ATOM 745 N N . LEU A 1 93 ? -17.175 11.886 14.373 1.00 48.16 93 LEU A N 1
ATOM 746 C CA . LEU A 1 93 ? -16.663 12.933 15.259 1.00 48.16 93 LEU A CA 1
ATOM 747 C C . LEU A 1 93 ? -15.464 12.409 16.049 1.00 48.16 93 LEU A C 1
ATOM 749 O O . LEU A 1 93 ? -15.534 11.356 16.676 1.00 48.16 93 LEU A O 1
ATOM 753 N N . GLU A 1 94 ? -14.355 13.154 16.003 1.00 48.34 94 GLU A N 1
ATOM 754 C CA . GLU A 1 94 ? -13.044 12.741 16.528 1.00 48.34 94 GLU A CA 1
ATOM 755 C C . GLU A 1 94 ? -13.048 12.388 18.023 1.00 48.34 94 GLU A C 1
ATOM 757 O O . GLU A 1 94 ? -12.119 11.727 18.485 1.00 48.34 94 GLU A O 1
ATOM 762 N N . LYS A 1 95 ? -14.058 12.827 18.792 1.00 52.88 95 LYS A N 1
ATOM 763 C CA . LYS A 1 95 ? -14.186 12.566 20.233 1.00 52.88 95 LYS A CA 1
ATOM 764 C C . LYS A 1 95 ? -15.656 12.506 20.659 1.00 52.88 95 LYS A C 1
ATOM 766 O O . LYS A 1 95 ? -16.433 13.395 20.318 1.00 52.88 95 LYS A O 1
ATOM 771 N N . SER A 1 96 ? -16.041 11.477 21.414 1.00 49.09 96 SER A N 1
ATOM 772 C CA . SER A 1 96 ? -17.237 11.497 22.273 1.00 49.09 96 SER A CA 1
ATOM 773 C C . SER A 1 96 ? -16.795 11.868 23.687 1.00 49.09 96 SER A C 1
ATOM 775 O O . SER A 1 96 ? -15.782 11.360 24.155 1.00 49.09 96 SER A O 1
ATOM 777 N N . SER A 1 97 ? -17.536 12.737 24.372 1.00 55.72 97 SER A N 1
ATOM 778 C CA . SER A 1 97 ? -17.324 13.030 25.799 1.00 55.72 97 SER A CA 1
ATOM 779 C C . SER A 1 97 ? -18.246 12.227 26.719 1.00 55.72 97 SER A C 1
ATOM 781 O O . SER A 1 97 ? -18.193 12.399 27.935 1.00 55.72 97 SER A O 1
ATOM 783 N N . LYS A 1 98 ? -19.115 11.382 26.152 1.00 57.47 98 LYS A N 1
ATOM 784 C CA . LYS A 1 98 ? -20.087 10.589 26.903 1.00 57.47 98 LYS A CA 1
ATOM 785 C C . LYS A 1 98 ? -19.695 9.119 26.883 1.00 57.47 98 LYS A C 1
ATOM 787 O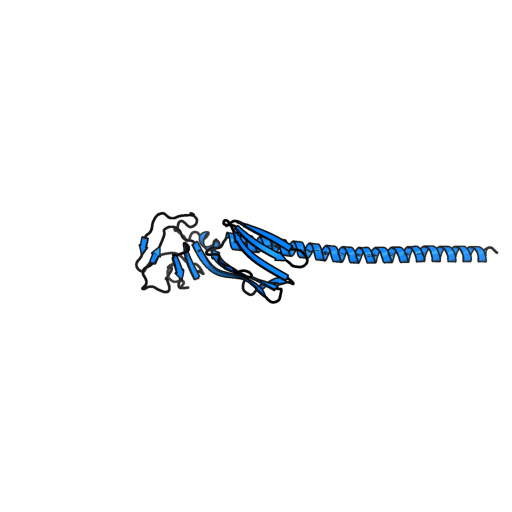 O . LYS A 1 98 ? -19.584 8.516 25.811 1.00 57.47 98 LYS A O 1
ATOM 792 N N . GLU A 1 99 ? -19.513 8.584 28.080 1.00 53.91 99 GLU A N 1
ATOM 793 C CA . GLU A 1 99 ? -19.284 7.171 28.355 1.00 53.91 99 GLU A CA 1
ATOM 794 C C . GLU A 1 99 ? -20.585 6.550 28.853 1.00 53.91 99 GLU A C 1
ATOM 796 O O . GLU A 1 99 ? -21.255 7.100 29.731 1.00 53.91 99 GLU A O 1
ATOM 801 N N . TYR A 1 100 ? -20.941 5.397 28.295 1.00 58.91 100 TYR A N 1
ATOM 802 C CA . TYR A 1 100 ? -22.078 4.613 28.753 1.00 58.91 100 TYR A CA 1
ATOM 803 C C . TYR A 1 100 ? -21.600 3.203 29.097 1.00 58.91 100 TYR A C 1
ATOM 805 O O . TYR A 1 100 ? -20.992 2.517 28.273 1.00 58.91 100 TYR A O 1
ATOM 813 N N . VAL A 1 101 ? -21.901 2.753 30.314 1.00 45.84 101 VAL A N 1
ATOM 814 C CA . VAL A 1 101 ? -21.725 1.350 30.702 1.00 45.84 101 VAL A CA 1
ATOM 815 C C . VAL A 1 101 ? -22.944 0.590 30.193 1.00 45.84 101 VAL A C 1
ATOM 817 O O . VAL A 1 101 ? -24.054 0.811 30.676 1.00 45.84 101 VAL A O 1
ATOM 820 N N . PHE A 1 102 ? -22.756 -0.270 29.192 1.00 50.25 102 PHE A N 1
ATOM 821 C CA . PHE A 1 102 ? -23.841 -1.085 28.647 1.00 50.25 102 PHE A CA 1
ATOM 822 C C . PHE A 1 102 ? -23.715 -2.540 29.100 1.00 50.25 102 PHE A C 1
ATOM 824 O O . PHE A 1 102 ? -22.689 -3.197 28.917 1.00 50.25 102 PHE A O 1
ATOM 831 N N . THR A 1 103 ? -24.812 -3.054 29.650 1.00 40.97 103 THR A N 1
ATOM 832 C CA . THR A 1 103 ? -25.092 -4.483 29.829 1.00 40.97 103 THR A CA 1
ATOM 833 C C . THR A 1 103 ? -25.810 -5.012 28.570 1.00 40.97 103 THR A C 1
ATOM 835 O O . THR A 1 103 ? -26.283 -4.219 27.751 1.00 40.97 103 THR A O 1
ATOM 838 N N . PRO A 1 104 ? -25.798 -6.331 28.301 1.00 37.12 104 PRO A N 1
ATOM 839 C CA . PRO A 1 104 ? -25.867 -6.863 26.942 1.00 37.12 104 PRO A CA 1
ATOM 840 C C . PRO A 1 104 ? -27.224 -6.596 26.292 1.00 37.12 104 PRO A C 1
ATOM 842 O O . PRO A 1 104 ? -28.213 -7.170 26.733 1.00 37.12 104 PRO A O 1
ATOM 845 N N . ASN A 1 105 ? -27.239 -5.717 25.276 1.00 43.66 105 ASN A N 1
ATOM 846 C CA . ASN A 1 105 ? -28.146 -5.627 24.114 1.00 43.66 105 ASN A CA 1
ATOM 847 C C . ASN A 1 105 ? -28.104 -4.189 23.553 1.00 43.66 105 ASN A C 1
ATOM 849 O O . ASN A 1 105 ? -28.955 -3.362 23.874 1.00 43.66 105 ASN A O 1
ATOM 853 N N . SER A 1 106 ? -27.117 -3.879 22.710 1.00 39.09 106 SER A N 1
ATOM 854 C CA . SER A 1 106 ? -27.013 -2.578 22.029 1.00 39.09 106 SER A CA 1
ATOM 855 C C . SER A 1 106 ? -27.367 -2.740 20.547 1.00 39.09 106 SER A C 1
ATOM 857 O O . SER A 1 106 ? -26.901 -3.674 19.901 1.00 39.09 106 SER A O 1
ATOM 859 N N . ILE A 1 107 ? -28.234 -1.865 20.026 1.00 44.62 107 ILE A N 1
ATOM 860 C CA . ILE A 1 107 ? -28.872 -1.991 18.703 1.00 44.62 107 ILE A CA 1
ATOM 861 C C . ILE A 1 107 ? -28.110 -1.165 17.681 1.00 44.62 107 ILE A C 1
ATOM 863 O O . ILE A 1 107 ? -27.978 0.046 17.846 1.00 44.62 107 ILE A O 1
ATOM 867 N N . ILE A 1 108 ? -27.640 -1.813 16.622 1.00 46.50 108 ILE A N 1
ATOM 868 C CA . ILE A 1 108 ? -26.927 -1.178 15.524 1.00 46.50 108 ILE A CA 1
ATOM 869 C C . ILE A 1 108 ? -27.139 -2.055 14.268 1.00 46.50 108 ILE A C 1
ATOM 871 O O . ILE A 1 108 ? -27.140 -3.279 14.388 1.00 46.50 108 ILE A O 1
ATOM 875 N N . SER A 1 109 ? -27.360 -1.451 13.097 1.00 40.53 109 SER A N 1
ATOM 876 C CA . SER A 1 109 ? -27.865 -2.139 11.900 1.00 40.53 109 SER A CA 1
ATOM 877 C C . SER A 1 109 ? -26.802 -2.837 11.028 1.00 40.53 109 SER A C 1
ATOM 879 O O . SER A 1 109 ? -25.596 -2.670 11.185 1.00 40.53 109 SER A O 1
ATOM 881 N N . LYS A 1 110 ? -27.325 -3.668 10.120 1.00 47.09 110 LYS A N 1
ATOM 882 C CA . LYS A 1 110 ? -26.740 -4.615 9.151 1.00 47.09 110 LYS A CA 1
ATOM 883 C C . LYS A 1 110 ? -25.442 -4.217 8.441 1.00 47.09 110 LYS A C 1
ATOM 885 O O . LYS A 1 110 ? -25.503 -3.389 7.533 1.00 47.09 110 LYS A O 1
ATOM 890 N N . ILE A 1 111 ? -24.318 -4.892 8.721 1.00 53.53 111 ILE A N 1
ATOM 891 C CA . ILE A 1 111 ? -23.070 -4.751 7.945 1.00 53.53 111 ILE A CA 1
ATOM 892 C C . ILE A 1 111 ? -22.174 -6.011 8.079 1.00 53.53 111 ILE A C 1
ATOM 894 O O . ILE A 1 111 ? -22.129 -6.616 9.150 1.00 53.53 111 ILE A O 1
ATOM 898 N N . ASP A 1 112 ? -21.430 -6.376 7.022 1.00 58.38 112 ASP A N 1
ATOM 899 C CA . ASP A 1 112 ? -20.330 -7.366 7.030 1.00 58.38 112 ASP A CA 1
ATOM 900 C C . ASP A 1 112 ? -19.134 -6.877 7.884 1.00 58.38 112 ASP A C 1
ATOM 902 O O . ASP A 1 112 ? -18.057 -6.535 7.389 1.00 58.38 112 ASP A O 1
ATOM 906 N N . LEU A 1 113 ? -19.339 -6.792 9.197 1.00 68.88 113 LEU A N 1
ATOM 907 C CA . LEU A 1 113 ? -18.371 -6.280 10.165 1.00 68.88 113 LEU A CA 1
ATOM 908 C C . LEU A 1 113 ? -17.718 -7.403 10.942 1.00 68.88 113 LEU A C 1
ATOM 910 O O . LEU A 1 113 ? -18.319 -8.439 11.223 1.00 68.88 113 LEU A O 1
ATOM 914 N N . PHE A 1 114 ? -16.489 -7.139 11.367 1.00 75.50 114 PHE A N 1
ATOM 915 C CA . PHE A 1 114 ? -15.776 -8.011 12.292 1.00 75.50 114 PHE A CA 1
ATOM 916 C C . PHE A 1 114 ? -15.585 -7.340 13.652 1.00 75.50 114 PHE A C 1
ATOM 918 O O . PHE A 1 114 ? -15.615 -8.027 14.674 1.00 75.50 114 PHE A O 1
ATOM 925 N N . PHE A 1 115 ? -15.444 -6.006 13.688 1.00 81.25 115 PHE A N 1
ATOM 926 C CA . PHE A 1 115 ? -15.235 -5.266 14.933 1.00 81.25 115 PHE A CA 1
ATOM 927 C C . PHE A 1 115 ? -15.941 -3.904 14.949 1.00 81.25 115 PHE A C 1
ATOM 929 O O . PHE A 1 115 ? -16.174 -3.285 13.908 1.00 81.25 115 PHE A O 1
ATOM 936 N N . ILE A 1 116 ? -16.192 -3.408 16.160 1.00 78.56 116 ILE A N 1
ATOM 937 C CA . ILE A 1 116 ? -16.477 -1.998 16.444 1.00 78.56 116 ILE A CA 1
ATOM 938 C C . ILE A 1 116 ? -15.273 -1.413 17.174 1.00 78.56 116 ILE A C 1
ATOM 940 O O . ILE A 1 116 ? -14.768 -2.011 18.125 1.00 78.56 116 ILE A O 1
ATOM 944 N N . TRP A 1 117 ? -14.828 -0.243 16.728 1.00 80.38 117 TRP A N 1
ATOM 945 C CA . TRP A 1 117 ? -13.740 0.515 17.327 1.00 80.38 117 TRP A CA 1
ATOM 946 C C . TRP A 1 117 ? -14.281 1.821 17.907 1.00 80.38 117 TRP A C 1
ATOM 948 O O . TRP A 1 117 ? -14.824 2.645 17.172 1.00 80.38 117 TRP A O 1
ATOM 958 N N . PHE A 1 118 ? -14.130 2.012 19.214 1.00 77.44 118 PHE A N 1
ATOM 959 C CA . PHE A 1 118 ? -14.461 3.271 19.882 1.00 77.44 118 PHE A CA 1
ATOM 960 C C . PHE A 1 118 ? -13.199 4.111 20.105 1.00 77.44 118 PHE A C 1
ATOM 962 O O . PHE A 1 118 ? -13.156 5.286 19.747 1.00 77.44 118 PHE A O 1
ATOM 969 N N . ASP A 1 119 ? -12.155 3.475 20.637 1.00 79.75 119 ASP A N 1
ATOM 970 C CA . ASP A 1 119 ? -10.817 4.031 20.814 1.00 79.75 119 ASP A CA 1
ATOM 971 C C . ASP A 1 119 ? -9.762 2.901 20.841 1.00 79.75 119 ASP A C 1
ATOM 973 O O . ASP A 1 119 ? -10.064 1.731 20.594 1.00 79.75 119 ASP A O 1
ATOM 977 N N . ASN A 1 120 ? -8.501 3.233 21.136 1.00 79.00 120 ASN A N 1
ATOM 978 C CA . ASN A 1 120 ? -7.397 2.263 21.164 1.00 79.00 120 ASN A CA 1
ATOM 979 C C . ASN A 1 120 ? -7.497 1.206 22.283 1.00 79.00 120 ASN A C 1
ATOM 981 O O . ASN A 1 120 ? -6.808 0.192 22.214 1.00 79.00 120 ASN A O 1
ATOM 985 N N . THR A 1 121 ? -8.323 1.434 23.303 1.00 82.81 121 THR A N 1
ATOM 986 C CA . THR A 1 121 ? -8.553 0.530 24.442 1.00 82.81 121 THR A CA 1
ATOM 987 C C . THR A 1 121 ? -9.884 -0.222 24.354 1.00 82.81 121 THR A C 1
ATOM 989 O O . THR A 1 121 ? -10.015 -1.304 24.922 1.00 82.81 121 THR A O 1
ATOM 992 N N . HIS A 1 122 ? -10.848 0.303 23.597 1.00 83.25 122 HIS A N 1
ATOM 993 C CA . HIS A 1 122 ? -12.212 -0.203 23.488 1.00 83.25 122 HIS A CA 1
ATOM 994 C C . HIS A 1 122 ? -12.509 -0.625 22.043 1.00 83.25 122 HIS A C 1
ATOM 996 O O . HIS A 1 122 ? -13.099 0.111 21.246 1.00 83.25 122 HIS A O 1
ATOM 1002 N N . MET A 1 123 ? -12.093 -1.848 21.711 1.00 84.56 123 MET A N 1
ATOM 1003 C CA . MET A 1 123 ? -12.376 -2.509 20.438 1.00 84.56 123 MET A CA 1
ATOM 1004 C C . MET A 1 123 ? -13.016 -3.872 20.703 1.00 84.56 123 MET A C 1
ATOM 1006 O O . MET A 1 123 ? -12.469 -4.677 21.455 1.00 84.56 123 MET A O 1
ATOM 1010 N N . TYR A 1 124 ? -14.167 -4.141 20.085 1.00 83.12 124 TYR A N 1
ATOM 1011 C CA . TYR A 1 124 ? -14.956 -5.340 20.375 1.00 83.12 124 TYR A CA 1
ATOM 1012 C C . TYR A 1 124 ? -15.344 -6.105 19.113 1.00 83.12 124 TYR A C 1
ATOM 1014 O O . TYR A 1 124 ? -15.754 -5.511 18.117 1.00 83.12 124 TYR A O 1
ATOM 1022 N N . GLU A 1 125 ? -15.252 -7.433 19.187 1.00 82.38 125 GLU A N 1
ATOM 1023 C CA . GLU A 1 125 ? -15.691 -8.347 18.130 1.00 82.38 125 GLU A CA 1
ATOM 1024 C C . GLU A 1 125 ? -17.210 -8.492 18.076 1.00 82.38 125 GLU A C 1
ATOM 1026 O O . GLU A 1 125 ? -17.879 -8.628 19.110 1.00 82.38 125 GLU A O 1
ATOM 1031 N N . VAL A 1 126 ? -17.729 -8.561 16.852 1.00 78.62 126 VAL A N 1
ATOM 1032 C CA . VAL A 1 126 ? -19.153 -8.756 16.573 1.00 78.62 126 VAL A CA 1
ATOM 1033 C C . VAL A 1 126 ? -19.418 -10.119 15.922 1.00 78.62 126 VAL A C 1
ATOM 1035 O O . VAL A 1 126 ? -18.552 -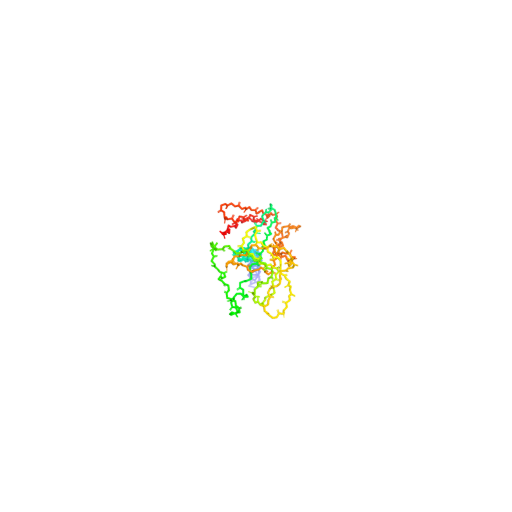10.704 15.269 1.00 78.62 126 VAL A O 1
ATOM 1038 N N . GLU A 1 127 ? -20.603 -10.672 16.158 1.00 74.69 127 GLU A N 1
ATOM 1039 C CA . GLU A 1 127 ? -21.114 -11.868 15.496 1.00 74.69 127 GLU A CA 1
ATOM 1040 C C . GLU A 1 127 ? -21.623 -11.480 14.104 1.00 74.69 127 GLU A C 1
ATOM 1042 O O . GLU A 1 127 ? -22.365 -10.512 13.945 1.00 74.69 127 GLU A O 1
ATOM 1047 N N . GLN A 1 128 ? -21.250 -12.267 13.096 1.00 69.69 128 GLN A N 1
ATOM 1048 C CA . GLN A 1 128 ? -21.735 -12.116 11.726 1.00 69.69 128 GLN A CA 1
ATOM 1049 C C . GLN A 1 128 ? -23.116 -12.760 11.600 1.00 69.69 128 GLN A C 1
ATOM 1051 O O . GLN A 1 128 ? -23.259 -13.865 11.079 1.00 69.69 128 GLN A O 1
ATOM 1056 N N . GLN A 1 129 ? -24.133 -12.112 12.161 1.00 60.25 129 GLN A N 1
ATOM 1057 C CA . GLN A 1 129 ? -25.513 -12.580 12.083 1.00 60.25 129 GLN A CA 1
ATOM 1058 C C . GLN A 1 129 ? -26.410 -11.487 11.510 1.00 60.25 129 GLN A C 1
ATOM 1060 O O . GLN A 1 129 ? -26.395 -10.347 11.962 1.00 60.25 129 GLN A O 1
ATOM 1065 N N . ASN A 1 130 ? -27.215 -11.862 10.516 1.00 53.91 130 ASN A N 1
ATOM 1066 C CA . ASN A 1 130 ? -28.177 -10.989 9.845 1.00 53.91 130 ASN A CA 1
ATOM 1067 C C . ASN A 1 130 ? -29.578 -11.150 10.450 1.00 53.91 130 ASN A C 1
ATOM 1069 O O . ASN A 1 130 ? -30.552 -11.359 9.729 1.00 53.91 130 ASN A O 1
ATOM 1073 N N . GLU A 1 131 ? -29.687 -11.092 11.777 1.00 54.28 131 GLU A N 1
ATOM 1074 C CA . GLU A 1 131 ? -30.985 -11.164 12.447 1.00 54.28 131 GLU A CA 1
ATOM 1075 C C . GLU A 1 131 ? -31.401 -9.794 12.987 1.00 54.28 131 GLU A C 1
ATOM 1077 O O . GLU A 1 131 ? -30.779 -9.242 13.893 1.00 54.28 131 GLU A O 1
ATOM 1082 N N . ASN A 1 132 ? -32.513 -9.276 12.456 1.00 55.12 132 ASN A N 1
ATOM 1083 C CA . ASN A 1 132 ? -33.265 -8.141 13.003 1.00 55.12 132 ASN A CA 1
ATOM 1084 C C . ASN A 1 132 ? -32.476 -6.831 13.182 1.00 55.12 132 ASN A C 1
ATOM 1086 O O . ASN A 1 132 ? -32.757 -6.095 14.127 1.00 55.12 132 ASN A O 1
ATOM 1090 N N . ASP A 1 133 ? -31.500 -6.548 12.313 1.00 55.06 133 ASP A N 1
ATOM 1091 C CA . ASP A 1 133 ? -30.696 -5.317 12.365 1.00 55.06 133 ASP A CA 1
ATOM 1092 C C . ASP A 1 133 ? -30.013 -5.097 13.732 1.00 55.06 133 ASP A C 1
ATOM 1094 O O . ASP A 1 133 ? -29.967 -3.980 14.253 1.00 55.06 133 ASP A O 1
ATOM 1098 N N . LYS A 1 134 ? -29.511 -6.185 14.336 1.00 55.91 134 LYS A N 1
ATOM 1099 C CA . LYS A 1 134 ? -28.819 -6.175 15.630 1.00 55.91 134 LYS A CA 1
ATOM 1100 C C . LYS A 1 134 ? -27.351 -6.555 15.476 1.00 55.91 134 LYS A C 1
ATOM 1102 O O . LYS A 1 134 ? -27.031 -7.599 14.914 1.00 55.91 134 LYS A O 1
ATOM 1107 N N . ILE A 1 135 ? -26.470 -5.763 16.085 1.00 62.72 135 ILE A N 1
ATOM 1108 C CA . ILE A 1 135 ? -25.099 -6.184 16.358 1.00 62.72 135 ILE A CA 1
ATOM 1109 C C . ILE A 1 135 ? -25.087 -7.001 17.642 1.00 62.72 135 ILE A C 1
ATOM 1111 O O . ILE A 1 135 ? -25.445 -6.529 18.722 1.00 62.72 135 ILE A O 1
ATOM 1115 N N . TYR A 1 136 ? -24.597 -8.224 17.529 1.00 68.06 136 TYR A N 1
ATOM 1116 C CA . TYR A 1 136 ? -24.326 -9.071 18.674 1.00 68.06 136 TYR A CA 1
ATOM 1117 C C . TYR A 1 136 ? -22.827 -9.079 18.929 1.00 68.06 136 TYR A C 1
ATOM 1119 O O . TYR A 1 136 ? -22.046 -9.341 18.025 1.00 68.06 136 TYR A O 1
ATOM 1127 N N . PHE A 1 137 ? -22.392 -8.798 20.154 1.00 76.56 137 PHE A N 1
ATOM 1128 C CA . PHE A 1 137 ? -20.988 -8.984 20.517 1.00 76.56 137 PHE A CA 1
ATOM 1129 C C . PHE A 1 137 ? -20.722 -10.460 20.813 1.00 76.56 137 PHE A C 1
ATOM 1131 O O . PHE A 1 137 ? -21.518 -11.083 21.516 1.00 76.56 137 PHE A O 1
ATOM 1138 N N . LYS A 1 138 ? -19.579 -11.006 20.372 1.00 74.94 138 LYS A N 1
ATOM 1139 C CA . LYS A 1 138 ? -19.242 -12.425 20.619 1.00 74.94 138 LYS A CA 1
ATOM 1140 C C . LYS A 1 138 ? -19.167 -12.784 22.108 1.00 74.94 138 LYS A C 1
ATOM 1142 O O . LYS A 1 138 ? -19.589 -13.861 22.511 1.00 74.94 138 LYS A O 1
ATOM 1147 N N . ASN A 1 139 ? -18.646 -11.889 22.951 1.00 75.12 139 ASN A N 1
ATOM 1148 C CA . ASN A 1 139 ? -18.531 -12.122 24.395 1.00 75.12 139 ASN A CA 1
ATOM 1149 C C . ASN A 1 139 ? -19.693 -11.465 25.154 1.00 75.12 139 ASN A C 1
ATOM 1151 O O . ASN A 1 139 ? -19.511 -10.445 25.814 1.00 75.12 139 ASN A O 1
ATOM 1155 N N . LYS A 1 140 ? -20.910 -12.001 25.012 1.00 68.75 140 LYS A N 1
ATOM 1156 C CA . LYS A 1 140 ? -22.151 -11.379 25.526 1.00 68.75 140 LYS A CA 1
ATOM 1157 C C . LYS A 1 140 ? -22.120 -11.092 27.032 1.00 68.75 140 LYS A C 1
ATOM 1159 O O . LYS A 1 140 ? -22.671 -10.093 27.469 1.00 68.75 140 LYS A O 1
ATOM 1164 N N . SER A 1 141 ? -21.449 -11.934 27.806 1.00 68.44 141 SER A N 1
ATOM 1165 C CA . SER A 1 141 ? -21.393 -11.876 29.271 1.00 68.44 141 SER A CA 1
ATOM 1166 C C . SER A 1 141 ? -20.417 -10.846 29.843 1.00 68.44 141 SER A C 1
ATOM 1168 O O . SER A 1 141 ? -20.485 -10.567 31.036 1.00 68.44 141 SER A O 1
ATOM 1170 N N . SER A 1 142 ? -19.504 -10.290 29.040 1.00 73.19 142 SER A N 1
ATOM 1171 C CA . SER A 1 142 ? -18.561 -9.284 29.534 1.00 73.19 142 SER A CA 1
ATOM 1172 C C . SER A 1 142 ? -19.178 -7.886 29.511 1.00 73.19 142 SER A C 1
ATOM 1174 O O . SER A 1 142 ? -19.750 -7.478 28.492 1.00 73.19 142 SER A O 1
ATOM 1176 N N . GLU A 1 143 ? -18.995 -7.130 30.592 1.00 73.56 143 GLU A N 1
ATOM 1177 C CA . GLU A 1 143 ? -19.260 -5.690 30.599 1.00 73.56 143 GLU A CA 1
ATOM 1178 C C . GLU A 1 143 ? -18.436 -4.999 29.504 1.00 73.56 143 GLU A C 1
ATOM 1180 O O . GLU A 1 143 ? -17.309 -5.408 29.194 1.00 73.56 143 GLU A O 1
ATOM 1185 N N . LYS A 1 144 ? -19.033 -3.992 28.861 1.00 73.62 144 LYS A N 1
ATOM 1186 C CA . LYS A 1 144 ? -18.397 -3.202 27.803 1.00 73.62 144 LYS A CA 1
ATOM 1187 C C . LYS A 1 144 ? -18.679 -1.734 28.043 1.00 73.62 144 LYS A C 1
ATOM 1189 O O . LYS A 1 144 ? -19.816 -1.344 28.312 1.00 73.62 144 LYS A O 1
ATOM 1194 N N . THR A 1 145 ? -17.642 -0.934 27.879 1.00 75.75 145 THR A N 1
ATOM 1195 C CA . THR A 1 145 ? -17.766 0.516 27.818 1.00 75.75 145 THR A CA 1
ATOM 1196 C C . THR A 1 145 ? -18.024 0.881 26.369 1.00 75.75 145 THR A C 1
ATOM 1198 O O . THR A 1 145 ? -17.235 0.523 25.494 1.00 75.75 145 THR A O 1
ATOM 1201 N N . ILE A 1 146 ? -19.140 1.552 26.097 1.00 71.94 146 ILE A N 1
ATOM 1202 C CA . ILE A 1 146 ? -19.471 2.004 24.746 1.00 71.94 146 ILE A CA 1
ATOM 1203 C C . ILE A 1 146 ? -19.610 3.522 24.713 1.00 71.94 146 ILE A C 1
ATOM 1205 O O . ILE A 1 146 ? -19.924 4.165 25.718 1.00 71.94 146 ILE A O 1
ATOM 1209 N N . PHE A 1 147 ? -19.403 4.087 23.530 1.00 70.81 147 PHE A N 1
ATOM 1210 C CA . PHE A 1 147 ? -19.427 5.526 23.308 1.00 70.81 147 PHE A CA 1
ATOM 1211 C C . PHE A 1 147 ? -20.429 5.879 22.210 1.00 70.81 147 PHE A C 1
ATOM 1213 O O . PHE A 1 147 ? -20.759 5.064 21.350 1.00 70.81 147 PHE A O 1
ATOM 1220 N N . GLU A 1 148 ? -20.901 7.124 22.233 1.00 65.12 148 GLU A N 1
ATOM 1221 C CA . GLU A 1 148 ? -21.826 7.668 21.229 1.00 65.12 148 GLU A CA 1
ATOM 1222 C C . GLU A 1 148 ? -21.219 7.654 19.811 1.00 65.12 148 GLU A C 1
ATOM 1224 O O . GLU A 1 148 ? -21.930 7.444 18.827 1.00 65.12 148 GLU A O 1
ATOM 1229 N N . HIS A 1 149 ? -19.896 7.828 19.720 1.00 70.81 149 HIS A N 1
ATOM 1230 C CA . HIS A 1 149 ? -19.122 7.827 18.478 1.00 70.81 149 HIS A CA 1
ATOM 1231 C C . HIS A 1 149 ? -18.282 6.562 18.366 1.00 70.81 149 HIS A C 1
ATOM 1233 O O . HIS A 1 149 ? -17.581 6.193 19.307 1.00 70.81 149 HIS A O 1
ATOM 1239 N N . TYR A 1 150 ? -18.323 5.924 17.200 1.00 72.75 150 TYR A N 1
ATOM 1240 C CA . TYR A 1 150 ? -17.521 4.743 16.907 1.00 72.75 150 TYR A CA 1
ATOM 1241 C C . TYR A 1 150 ? -17.284 4.587 15.413 1.00 72.75 150 TYR A C 1
ATOM 1243 O O . TYR A 1 150 ? -18.038 5.087 14.577 1.00 72.75 150 TYR A O 1
ATOM 1251 N N . LYS A 1 151 ? -16.229 3.845 15.087 1.00 77.31 151 LYS A N 1
ATOM 1252 C CA . LYS A 1 151 ? -15.905 3.403 13.738 1.00 77.31 151 LYS A CA 1
ATOM 1253 C C . LYS A 1 151 ? -16.186 1.918 13.603 1.00 77.31 151 LYS A C 1
ATOM 1255 O O . LYS A 1 151 ? -16.024 1.124 14.529 1.00 77.31 151 LYS A O 1
ATOM 1260 N N . LEU A 1 152 ? -16.590 1.556 12.403 1.00 78.31 152 LEU A N 1
ATOM 1261 C CA . LEU A 1 152 ? -16.895 0.194 12.025 1.00 78.31 152 LEU A CA 1
ATOM 1262 C C . LEU A 1 152 ? -15.736 -0.411 11.274 1.00 78.31 152 LEU A C 1
ATOM 1264 O O . LEU A 1 152 ? -15.146 0.261 10.434 1.00 78.31 152 LEU A O 1
ATOM 1268 N N . ILE A 1 153 ? -15.414 -1.663 11.575 1.00 84.31 153 ILE A N 1
ATOM 1269 C CA . ILE A 1 153 ? -14.221 -2.313 11.054 1.00 84.31 153 ILE A CA 1
ATOM 1270 C C . ILE A 1 153 ? -14.611 -3.554 10.263 1.00 84.31 153 ILE A C 1
ATOM 1272 O O . ILE A 1 153 ? -15.159 -4.521 10.805 1.00 84.31 153 ILE A O 1
ATOM 1276 N N . LYS A 1 154 ? -14.246 -3.543 8.981 1.00 82.81 154 LYS A N 1
ATOM 1277 C CA . LYS A 1 154 ? -14.455 -4.668 8.058 1.00 82.81 154 LYS A CA 1
ATOM 1278 C C . LYS A 1 154 ? -13.360 -5.728 8.122 1.00 82.81 154 LYS A C 1
ATOM 1280 O O . LYS A 1 154 ? -13.511 -6.791 7.541 1.00 82.81 154 LYS A O 1
ATOM 1285 N N . GLY A 1 155 ? -12.222 -5.442 8.745 1.00 86.00 155 GLY A N 1
ATOM 1286 C CA . GLY A 1 155 ? -11.139 -6.414 8.819 1.00 86.00 155 GLY A CA 1
ATOM 1287 C C . GLY A 1 155 ? -9.797 -5.820 9.199 1.00 86.00 155 GLY A C 1
ATOM 1288 O O . GLY A 1 155 ? -9.610 -4.601 9.241 1.00 86.00 155 GLY A O 1
ATOM 1289 N N . LYS A 1 156 ? -8.862 -6.726 9.477 1.00 91.50 156 LYS A N 1
ATOM 1290 C CA . LYS A 1 156 ? -7.457 -6.417 9.710 1.00 91.50 156 LYS A CA 1
ATOM 1291 C C . LYS A 1 156 ? -6.686 -6.601 8.411 1.00 91.50 156 LYS A C 1
ATOM 1293 O O . LYS A 1 156 ? -6.824 -7.641 7.770 1.00 91.50 156 LYS A O 1
ATOM 1298 N N . SER A 1 157 ? -5.849 -5.626 8.092 1.00 94.06 157 SER A N 1
ATOM 1299 C CA . SER A 1 157 ? -4.957 -5.668 6.945 1.00 94.06 157 SER A CA 1
ATOM 1300 C C . SER A 1 157 ? -3.508 -5.444 7.350 1.00 94.06 157 SER A C 1
ATOM 1302 O O . SER A 1 157 ? -3.207 -4.892 8.413 1.00 94.06 157 SER A O 1
ATOM 1304 N N . SER A 1 158 ? -2.597 -5.917 6.510 1.00 95.81 158 SER A N 1
ATOM 1305 C CA . SER A 1 158 ? -1.162 -5.780 6.700 1.00 95.81 158 SER A CA 1
ATOM 1306 C C . SER A 1 158 ? -0.440 -5.465 5.396 1.00 95.81 158 SER A C 1
ATOM 1308 O O . SER A 1 158 ? -0.836 -5.895 4.316 1.00 95.81 158 SER A O 1
ATOM 1310 N N . LEU A 1 159 ? 0.646 -4.712 5.525 1.00 95.62 159 LEU A N 1
ATOM 1311 C CA . LEU A 1 159 ? 1.663 -4.508 4.507 1.00 95.62 159 LEU A CA 1
ATOM 1312 C C . LEU A 1 159 ? 2.969 -5.084 5.035 1.00 95.62 159 LEU A C 1
ATOM 1314 O O . LEU A 1 159 ? 3.337 -4.800 6.174 1.00 95.62 159 LEU A O 1
ATOM 1318 N N . TYR A 1 160 ? 3.664 -5.895 4.251 1.00 95.94 160 TYR A N 1
ATOM 1319 C CA . TYR A 1 160 ? 4.943 -6.462 4.674 1.00 95.94 160 TYR A CA 1
ATOM 1320 C C . TYR A 1 160 ? 5.820 -6.818 3.483 1.00 95.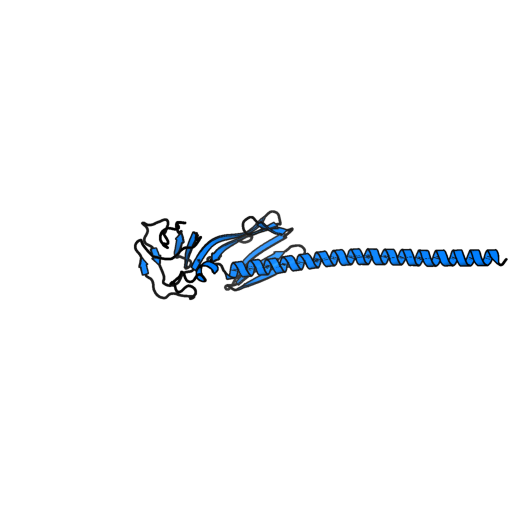94 160 TYR A C 1
ATOM 1322 O O . TYR A 1 160 ? 5.328 -7.149 2.403 1.00 95.94 160 TYR A O 1
ATOM 1330 N N . LEU A 1 161 ? 7.130 -6.783 3.701 1.00 94.94 161 LEU A N 1
ATOM 1331 C CA . LEU A 1 161 ? 8.111 -7.253 2.734 1.00 94.94 161 LEU A CA 1
ATOM 1332 C C . LEU A 1 161 ? 8.417 -8.732 2.973 1.00 94.94 161 LEU A C 1
ATOM 1334 O O . LEU A 1 161 ? 8.678 -9.153 4.099 1.00 94.94 161 LEU A O 1
ATOM 1338 N N . ARG A 1 162 ? 8.405 -9.534 1.910 1.00 94.62 162 ARG A N 1
ATOM 1339 C CA . ARG A 1 162 ? 8.870 -10.923 1.949 1.00 94.62 162 ARG A CA 1
ATOM 1340 C C . ARG A 1 162 ? 9.491 -11.293 0.613 1.00 94.62 162 ARG A C 1
ATOM 1342 O O . ARG A 1 162 ? 8.873 -11.080 -0.421 1.00 94.62 162 ARG A O 1
ATOM 1349 N N . GLU A 1 163 ? 10.687 -11.881 0.640 1.00 91.81 163 GLU A N 1
ATOM 1350 C CA . GLU A 1 163 ? 11.360 -12.395 -0.569 1.00 91.81 163 GLU A CA 1
ATOM 1351 C C . GLU A 1 163 ? 11.445 -11.337 -1.693 1.00 91.81 163 GLU A C 1
ATOM 1353 O O . GLU A 1 163 ? 11.246 -11.638 -2.864 1.00 91.81 163 GLU A O 1
ATOM 1358 N N . LYS A 1 164 ? 11.732 -10.079 -1.322 1.00 93.75 164 LYS A N 1
ATOM 1359 C CA . LYS A 1 164 ? 11.763 -8.896 -2.205 1.00 93.75 164 LYS A CA 1
ATOM 1360 C C . LYS A 1 164 ? 10.429 -8.475 -2.836 1.00 93.75 164 LYS A C 1
ATOM 1362 O O . LYS A 1 164 ? 10.414 -7.635 -3.729 1.00 93.75 164 LYS A O 1
ATOM 1367 N N . ASN A 1 165 ? 9.307 -9.001 -2.364 1.00 94.69 165 ASN A N 1
ATOM 1368 C CA . ASN A 1 165 ? 7.981 -8.580 -2.805 1.00 94.69 165 ASN A CA 1
ATOM 1369 C C . ASN A 1 165 ? 7.252 -7.879 -1.658 1.00 94.69 165 ASN A C 1
ATOM 1371 O O . ASN A 1 165 ? 7.235 -8.368 -0.524 1.00 94.69 165 ASN A O 1
ATOM 1375 N N . LEU A 1 166 ? 6.661 -6.721 -1.953 1.00 95.19 166 LEU A N 1
ATOM 1376 C CA . LEU A 1 166 ? 5.795 -6.002 -1.028 1.00 95.19 166 LEU A CA 1
ATOM 1377 C C . LEU A 1 166 ? 4.388 -6.578 -1.141 1.00 95.19 166 LEU A C 1
ATOM 1379 O O . LEU A 1 166 ? 3.760 -6.495 -2.196 1.00 95.19 166 LEU A O 1
ATOM 1383 N N . TYR A 1 167 ? 3.885 -7.131 -0.046 1.00 96.31 167 TYR A N 1
ATOM 1384 C CA . TYR A 1 167 ? 2.550 -7.701 0.028 1.00 96.31 167 TYR A CA 1
ATOM 1385 C C . TYR A 1 167 ? 1.584 -6.744 0.709 1.00 96.31 167 TYR A C 1
ATOM 1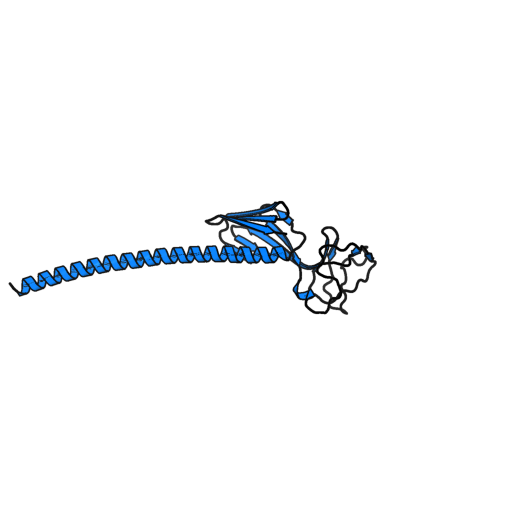387 O O . TYR A 1 167 ? 1.925 -6.127 1.715 1.00 96.31 167 TYR A O 1
ATOM 1395 N N . PHE A 1 168 ? 0.355 -6.700 0.202 1.00 95.75 168 PHE A N 1
ATOM 1396 C CA . PHE A 1 168 ? -0.825 -6.270 0.937 1.00 95.75 168 PHE A CA 1
ATOM 1397 C C . PHE A 1 168 ? -1.694 -7.486 1.222 1.00 95.75 168 PHE A C 1
ATOM 1399 O O . PHE A 1 168 ? -2.252 -8.101 0.308 1.00 95.75 168 PHE A O 1
ATOM 1406 N N . ASN A 1 169 ? -1.815 -7.835 2.499 1.00 93.25 169 ASN A N 1
ATOM 1407 C CA . ASN A 1 169 ? -2.412 -9.081 2.962 1.00 93.25 169 ASN A CA 1
ATOM 1408 C C . ASN A 1 169 ? -1.734 -10.296 2.318 1.00 93.25 169 ASN A C 1
ATOM 1410 O O . ASN A 1 169 ? -0.696 -10.726 2.792 1.00 93.25 169 ASN A O 1
ATOM 1414 N N . GLN A 1 170 ? -2.297 -10.851 1.247 1.00 92.62 170 GLN A N 1
ATOM 1415 C CA . GLN A 1 170 ? -1.726 -11.988 0.512 1.00 92.62 170 GLN A CA 1
ATOM 1416 C C . GLN A 1 170 ? -1.387 -11.644 -0.945 1.00 92.62 170 GLN A C 1
ATOM 1418 O O . GLN A 1 170 ? -0.828 -12.472 -1.658 1.00 92.62 170 GLN A O 1
ATOM 1423 N N . ASN A 1 171 ? -1.705 -10.425 -1.385 1.00 94.81 171 ASN A N 1
ATOM 1424 C CA . ASN A 1 171 ? -1.521 -9.987 -2.761 1.00 94.81 171 ASN A CA 1
ATOM 1425 C C . ASN A 1 171 ? -0.215 -9.212 -2.898 1.00 94.81 171 ASN A C 1
ATOM 1427 O O . ASN A 1 171 ? 0.104 -8.379 -2.051 1.00 94.81 171 ASN A O 1
ATOM 1431 N N . ILE A 1 172 ? 0.510 -9.455 -3.984 1.00 94.06 172 ILE A N 1
ATOM 1432 C CA . ILE A 1 172 ? 1.713 -8.697 -4.322 1.00 94.06 172 ILE A CA 1
ATOM 1433 C C . ILE A 1 172 ? 1.284 -7.314 -4.822 1.00 94.06 172 ILE A C 1
ATOM 1435 O O . ILE A 1 172 ? 0.454 -7.211 -5.723 1.00 94.06 172 ILE A O 1
ATOM 1439 N N . LEU A 1 173 ? 1.833 -6.262 -4.216 1.00 93.19 173 LEU A N 1
ATOM 1440 C CA . LEU A 1 173 ? 1.684 -4.880 -4.674 1.00 93.19 173 LEU A CA 1
ATOM 1441 C C . LEU A 1 173 ? 2.845 -4.459 -5.570 1.00 93.19 173 LEU A C 1
ATOM 1443 O O . LEU A 1 173 ? 2.625 -3.857 -6.613 1.00 93.19 173 LEU A O 1
ATOM 1447 N N . LEU A 1 174 ? 4.072 -4.759 -5.143 1.00 92.88 174 LEU A N 1
ATOM 1448 C CA . LEU A 1 174 ? 5.294 -4.408 -5.859 1.00 92.88 174 LEU A CA 1
ATOM 1449 C C . LEU A 1 174 ? 6.301 -5.549 -5.776 1.00 92.88 174 LEU A C 1
ATOM 1451 O O . LEU A 1 174 ? 6.422 -6.218 -4.747 1.00 92.88 174 LEU A O 1
ATOM 1455 N N . GLU A 1 175 ? 7.060 -5.717 -6.851 1.00 92.12 175 GLU A N 1
ATOM 1456 C CA . GLU A 1 175 ? 8.109 -6.725 -6.972 1.00 92.12 175 GLU A CA 1
ATOM 1457 C C . GLU A 1 175 ? 9.506 -6.097 -6.974 1.00 92.12 175 GLU A C 1
ATOM 1459 O O . GLU A 1 175 ? 9.709 -4.937 -7.353 1.00 92.12 175 GLU A O 1
ATOM 1464 N N . ASN A 1 176 ? 10.503 -6.911 -6.624 1.00 91.69 176 ASN A N 1
ATOM 1465 C CA . ASN A 1 176 ? 11.924 -6.548 -6.611 1.00 91.69 176 ASN A CA 1
ATOM 1466 C C . ASN A 1 176 ? 12.295 -5.427 -5.622 1.00 91.69 176 ASN A C 1
ATOM 1468 O O . ASN A 1 176 ? 13.301 -4.747 -5.811 1.00 91.69 176 ASN A O 1
ATOM 1472 N N . ILE A 1 177 ? 11.508 -5.246 -4.565 1.00 93.50 177 ILE A N 1
ATOM 1473 C CA . ILE A 1 177 ? 11.763 -4.300 -3.481 1.00 93.50 177 ILE A CA 1
ATOM 1474 C C . ILE A 1 177 ? 12.913 -4.816 -2.611 1.00 93.50 177 ILE A C 1
ATOM 1476 O O . ILE A 1 177 ? 12.859 -5.912 -2.058 1.00 93.50 177 ILE A O 1
ATOM 1480 N N . GLU A 1 178 ? 13.971 -4.024 -2.493 1.00 92.31 178 GLU A N 1
ATOM 1481 C CA . GLU A 1 178 ? 15.136 -4.330 -1.662 1.00 92.31 178 GLU A CA 1
ATOM 1482 C C . GLU A 1 178 ? 14.876 -4.002 -0.195 1.00 92.31 178 GLU A C 1
ATOM 1484 O O . GLU A 1 178 ? 15.210 -4.797 0.682 1.00 92.31 178 GLU A O 1
ATOM 1489 N N . THR A 1 179 ? 14.232 -2.861 0.055 1.00 92.56 179 THR A N 1
ATOM 1490 C CA . THR A 1 179 ? 14.002 -2.339 1.403 1.00 92.56 179 THR A CA 1
ATOM 1491 C C . THR A 1 179 ? 12.585 -1.805 1.519 1.00 92.56 179 THR A C 1
ATOM 1493 O O . THR A 1 179 ? 12.097 -1.128 0.616 1.00 92.56 179 THR A O 1
ATOM 1496 N N . PHE A 1 180 ? 11.942 -2.083 2.649 1.00 94.31 180 PHE A N 1
ATOM 1497 C CA . PHE A 1 180 ? 10.670 -1.496 3.052 1.00 94.31 180 PHE A CA 1
ATOM 1498 C C . PHE A 1 180 ? 10.734 -1.266 4.559 1.00 94.31 180 PHE A C 1
ATOM 1500 O O . PHE A 1 180 ? 10.585 -2.205 5.337 1.00 94.31 180 PHE A O 1
ATOM 1507 N N . GLU A 1 181 ? 11.013 -0.032 4.964 1.00 94.12 181 GLU A N 1
ATOM 1508 C CA . GLU A 1 181 ? 11.120 0.351 6.366 1.00 94.12 181 GLU A CA 1
ATOM 1509 C C . GLU A 1 181 ? 9.991 1.294 6.752 1.00 94.12 181 GLU A C 1
ATOM 1511 O O . GLU A 1 181 ? 9.774 2.320 6.108 1.00 94.12 181 GLU A O 1
ATOM 1516 N N . VAL A 1 182 ? 9.278 0.963 7.826 1.00 93.00 182 VAL A N 1
ATOM 1517 C CA . VAL A 1 182 ? 8.153 1.763 8.309 1.00 93.00 182 VAL A CA 1
ATOM 1518 C C . VAL A 1 182 ? 8.453 2.300 9.701 1.00 93.00 182 VAL A C 1
ATOM 1520 O O . VAL A 1 182 ? 8.914 1.578 10.586 1.00 93.00 182 VAL A O 1
ATOM 1523 N N . SER A 1 183 ? 8.168 3.582 9.915 1.00 91.94 183 SER A N 1
ATOM 1524 C CA . SER A 1 183 ? 8.289 4.234 11.218 1.00 91.94 183 SER A CA 1
ATOM 1525 C C . SER A 1 183 ? 7.118 5.174 11.484 1.00 91.94 183 SER A C 1
ATOM 1527 O O . SER A 1 183 ? 6.505 5.714 10.563 1.00 91.94 183 SER A O 1
ATOM 1529 N N . PHE A 1 184 ? 6.796 5.362 12.763 1.00 88.94 184 PHE A N 1
ATOM 1530 C CA . PHE A 1 184 ? 5.780 6.311 13.208 1.00 88.94 184 PHE A CA 1
ATOM 1531 C C . PHE A 1 184 ? 6.458 7.477 13.924 1.00 88.94 184 PHE A C 1
ATOM 1533 O O . PHE A 1 184 ? 7.068 7.288 14.976 1.00 88.94 184 PHE A O 1
ATOM 1540 N N . VAL A 1 185 ? 6.366 8.683 13.361 1.00 85.62 185 VAL A N 1
ATOM 1541 C CA . VAL A 1 185 ? 7.007 9.889 13.904 1.00 85.62 185 VAL A CA 1
ATOM 1542 C C . VAL A 1 185 ? 6.012 11.044 13.866 1.00 85.62 185 VAL A C 1
ATOM 1544 O O . VAL A 1 185 ? 5.523 11.403 12.803 1.00 85.62 185 VAL A O 1
ATOM 1547 N N . ASN A 1 186 ? 5.721 11.663 15.014 1.00 81.69 186 ASN A N 1
ATOM 1548 C CA . ASN A 1 186 ? 4.885 12.871 15.111 1.00 81.69 186 ASN A CA 1
ATOM 1549 C C . ASN A 1 186 ? 3.530 12.772 14.379 1.00 81.69 186 ASN A C 1
ATOM 1551 O O . ASN A 1 186 ? 3.176 13.679 13.631 1.00 81.69 186 ASN A O 1
ATOM 1555 N N . LYS A 1 187 ? 2.782 11.675 14.571 1.00 83.75 187 LYS A N 1
ATOM 1556 C CA . LYS A 1 187 ? 1.520 11.376 13.854 1.00 83.75 187 LYS A CA 1
ATOM 1557 C C . LYS A 1 187 ? 1.653 11.194 12.336 1.00 83.75 187 LYS A C 1
ATOM 1559 O O . LYS A 1 187 ? 0.660 11.210 11.625 1.00 83.75 187 LYS A O 1
ATOM 1564 N N . HIS A 1 188 ? 2.866 11.011 11.836 1.00 88.94 188 HIS A N 1
ATOM 1565 C CA . HIS A 1 188 ? 3.105 10.662 10.446 1.00 88.94 188 HIS A CA 1
ATOM 1566 C C . HIS A 1 188 ? 3.657 9.246 10.375 1.00 88.94 188 HIS A C 1
ATOM 1568 O O . HIS A 1 188 ? 4.535 8.859 11.152 1.00 88.94 188 HIS A O 1
ATOM 1574 N N . ILE A 1 189 ? 3.149 8.481 9.419 1.00 90.56 189 ILE A N 1
ATOM 1575 C CA . ILE A 1 189 ? 3.738 7.212 9.019 1.00 90.56 189 ILE A CA 1
ATOM 1576 C C . ILE A 1 189 ? 4.747 7.538 7.930 1.00 90.56 189 ILE A C 1
ATOM 1578 O O . ILE A 1 189 ? 4.393 8.104 6.895 1.00 90.56 189 ILE A O 1
ATOM 1582 N N . LYS A 1 190 ? 6.005 7.192 8.177 1.00 92.69 190 LYS A N 1
ATOM 1583 C CA . LYS A 1 190 ? 7.066 7.265 7.181 1.00 92.69 190 LYS A CA 1
ATOM 1584 C C . LYS A 1 190 ? 7.350 5.870 6.665 1.00 92.69 190 LYS A C 1
ATOM 1586 O O . LYS A 1 190 ? 7.640 4.977 7.461 1.00 92.69 190 LYS A O 1
ATOM 1591 N N . ILE A 1 191 ? 7.276 5.704 5.354 1.00 93.12 191 ILE A N 1
ATOM 1592 C CA . ILE A 1 191 ? 7.606 4.467 4.656 1.00 93.12 191 ILE A CA 1
ATOM 1593 C C . ILE A 1 191 ? 8.780 4.779 3.739 1.00 93.12 191 ILE A C 1
ATOM 1595 O O . ILE A 1 191 ? 8.643 5.574 2.815 1.00 93.12 191 ILE A O 1
ATOM 1599 N N . ASN A 1 192 ? 9.927 4.169 3.998 1.00 93.25 192 ASN A N 1
ATOM 1600 C CA . ASN A 1 192 ? 11.074 4.218 3.107 1.00 93.25 192 ASN A CA 1
ATOM 1601 C C . ASN A 1 192 ? 11.099 2.929 2.289 1.00 93.25 192 ASN A C 1
ATOM 1603 O O . ASN A 1 192 ? 11.191 1.837 2.852 1.00 93.25 192 ASN A O 1
ATOM 1607 N N . ILE A 1 193 ? 10.976 3.053 0.973 1.00 93.31 193 ILE A N 1
ATOM 1608 C CA . ILE A 1 193 ? 10.926 1.920 0.057 1.00 93.31 193 ILE A CA 1
ATOM 1609 C C . ILE A 1 193 ? 12.012 2.065 -1.005 1.00 93.31 193 ILE A C 1
ATOM 1611 O O . ILE A 1 193 ? 12.160 3.122 -1.615 1.00 93.31 193 ILE A O 1
ATOM 1615 N N . CYS A 1 194 ? 12.771 0.997 -1.237 1.00 90.69 194 CYS A N 1
ATOM 1616 C CA . CYS A 1 194 ? 13.847 0.977 -2.221 1.00 90.69 194 CYS A CA 1
ATOM 1617 C C . CYS A 1 194 ? 13.685 -0.193 -3.185 1.00 90.69 194 CYS A C 1
ATOM 1619 O O . CYS A 1 194 ? 13.488 -1.331 -2.767 1.00 90.69 194 CYS A O 1
ATOM 1621 N N . GLN A 1 195 ? 13.824 0.096 -4.474 1.00 87.31 195 GLN A N 1
ATOM 1622 C CA . GLN A 1 195 ? 14.044 -0.879 -5.541 1.00 87.31 195 GLN A CA 1
ATOM 1623 C C . GLN A 1 195 ? 15.372 -0.515 -6.221 1.00 87.31 195 GLN A C 1
ATOM 1625 O O . GLN A 1 195 ? 16.413 -0.547 -5.580 1.00 87.31 195 GLN A O 1
ATOM 1630 N N . LYS A 1 196 ? 15.351 -0.065 -7.484 1.00 80.88 196 LYS A N 1
ATOM 1631 C CA . LYS A 1 196 ? 16.520 0.570 -8.129 1.00 80.88 196 LYS A CA 1
ATOM 1632 C C . LYS A 1 196 ? 16.730 2.024 -7.699 1.00 80.88 196 LYS A C 1
ATOM 1634 O O . LYS A 1 196 ? 17.816 2.571 -7.863 1.00 80.88 196 LYS A O 1
ATOM 1639 N N . PHE A 1 197 ? 15.671 2.648 -7.206 1.00 83.00 197 PHE A N 1
ATOM 1640 C CA . PHE A 1 197 ? 15.650 3.979 -6.621 1.00 83.00 197 PHE A CA 1
ATOM 1641 C C . PHE A 1 197 ? 14.897 3.896 -5.290 1.00 83.00 197 PHE A C 1
ATOM 1643 O O . PHE A 1 197 ? 14.135 2.950 -5.073 1.00 83.00 197 PHE A O 1
ATOM 1650 N N . CYS A 1 198 ? 15.144 4.854 -4.402 1.00 88.19 198 CYS A N 1
ATOM 1651 C CA . CYS A 1 198 ? 14.496 4.925 -3.098 1.00 88.19 198 CYS A CA 1
ATOM 1652 C C . CYS A 1 198 ? 13.524 6.101 -3.053 1.00 88.19 198 CYS A C 1
ATOM 1654 O O . CYS A 1 198 ? 13.845 7.191 -3.530 1.00 88.19 198 CYS A O 1
ATOM 1656 N N . GLU A 1 199 ? 12.370 5.882 -2.435 1.00 89.56 199 GLU A N 1
ATOM 1657 C CA . GLU A 1 199 ? 11.372 6.907 -2.159 1.00 89.56 199 GLU A CA 1
ATOM 1658 C C . GLU A 1 199 ? 11.004 6.901 -0.673 1.00 89.56 199 GLU A C 1
ATOM 1660 O O . GLU A 1 199 ? 10.855 5.845 -0.056 1.00 89.56 199 GLU A O 1
ATOM 1665 N N . GLU A 1 200 ? 10.826 8.095 -0.104 1.00 92.44 200 GLU A N 1
ATOM 1666 C CA . GLU A 1 200 ? 10.211 8.271 1.212 1.00 92.44 200 GLU A CA 1
ATOM 1667 C C . GLU A 1 200 ? 8.755 8.703 1.012 1.00 92.44 200 GLU A C 1
ATOM 1669 O O . GLU A 1 200 ? 8.471 9.757 0.438 1.00 92.44 200 GLU A O 1
ATOM 1674 N N . TRP A 1 201 ? 7.821 7.897 1.503 1.00 92.62 201 TRP A N 1
ATOM 1675 C CA . TRP A 1 201 ? 6.409 8.245 1.570 1.00 92.62 201 TRP A CA 1
ATOM 1676 C C . TRP A 1 201 ? 6.074 8.712 2.983 1.00 92.62 201 TRP A C 1
ATOM 1678 O O . TRP A 1 201 ? 6.313 8.002 3.960 1.00 92.62 201 TRP A O 1
ATOM 1688 N N . VAL A 1 202 ? 5.494 9.905 3.089 1.00 91.12 202 VAL A N 1
ATOM 1689 C CA . VAL A 1 202 ? 5.061 10.496 4.358 1.00 91.12 202 VAL A CA 1
ATOM 1690 C C . VAL A 1 202 ? 3.546 10.626 4.333 1.00 91.12 202 VAL A C 1
ATOM 1692 O O . VAL A 1 202 ? 3.003 11.343 3.498 1.00 91.12 202 VAL A O 1
ATOM 1695 N N . ILE A 1 203 ? 2.872 9.920 5.239 1.00 89.62 203 ILE A N 1
ATOM 1696 C CA . ILE A 1 203 ? 1.409 9.842 5.309 1.00 89.62 203 ILE A CA 1
ATOM 1697 C C . ILE A 1 203 ? 0.961 10.407 6.655 1.00 89.62 203 ILE A C 1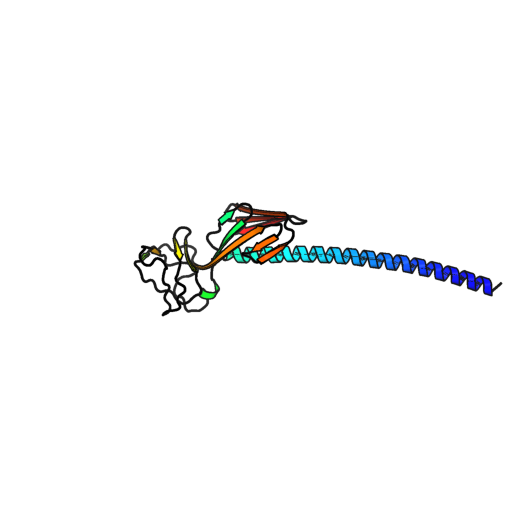
ATOM 1699 O O . ILE A 1 203 ? 1.426 9.956 7.704 1.00 89.62 203 ILE A O 1
ATOM 1703 N N . GLN A 1 204 ? 0.079 11.404 6.629 1.00 85.94 204 GLN A N 1
ATOM 1704 C CA . GLN A 1 204 ? -0.462 12.038 7.832 1.00 85.94 204 GLN A CA 1
ATOM 1705 C C . GLN A 1 204 ? -1.612 11.201 8.418 1.00 85.94 204 GLN A C 1
ATOM 1707 O O . GLN A 1 204 ? -2.457 10.716 7.669 1.00 85.94 204 GLN A O 1
ATOM 1712 N N . GLN A 1 205 ? -1.634 11.032 9.745 1.00 77.31 205 GLN A N 1
ATOM 1713 C CA . GLN A 1 205 ? -2.697 10.353 10.503 1.00 77.31 205 GLN A CA 1
ATOM 1714 C C . GLN A 1 205 ? -3.483 11.313 11.394 1.00 77.31 205 GLN A C 1
ATOM 1716 O O . GLN A 1 205 ? -2.873 12.262 11.948 1.00 77.31 205 GLN A O 1
#

Radius of gyration: 30.71 Å; chains: 1; bounding box: 68×26×103 Å

Secondary structure (DSSP, 8-state):
-HHHHHHHHHHHHHHHHHHHHHHHHHHHHHHHHHHHHHHHHHHHHHHHHHHHHHHHHHHHTEEEEEEETTEEEEEEE--TGGGGS---S-TT-S----EEEE-S---------SEEESSSS-EEEEE---STT-PEES-TTS-EEEES--EEEEEEEEEEEETTEEEETTEEEESS-SEEEEEEETTEEEEEEESSSEEEEEEE-

Sequence (205 aa):
MKKSVILLELIISITILSIIAIYSLRFISELYQSNSQNLTLLNNQLDFKNTQLFIENKLNNSVNIAVSKESLSFYEVDINSFKSNYYSGFALLEKSSKEYVFTPNSIISKIDLFFIWFDNTHMYEVEQQNENDKIYFKNKSSEKTIFEHYKLIKGKSSLYLREKNLYFNQNILLENIETFEVSFVNKHIKINICQKFCEEWVIQQ

pLDDT: mean 80.42, std 16.88, range [37.12, 96.69]

Foldseek 3Di:
DVVVVVVVVVVVVVVVVVVVVVVVVVVVVVVVVVVVVVVVVVVVVVLVVVLLVVVLVQVVQWDDWDDDFFKIKTFGFDPPVVVPVQFDFPEDDPDFPDKDWDQAFDAAADDLFQWKAPDNVAIFGWDNDHPPRGTGTPCNHDIGIDGSYITTTNDMWMWGDDPQFIDIRNDTSDHQKPDWTWDQDPQWIWTWTDHPHIDIRIHHD